Protein 3LCZ (pdb70)

Structure (mmCIF, N/CA/C/O backbone):
data_3LCZ
#
_entry.id   3LCZ
#
_cell.length_a   108.076
_cell.length_b   108.076
_cell.length_c   49.370
_cell.angle_alpha   90.00
_cell.angle_beta   90.00
_cell.angle_gamma   120.00
#
_symmetry.space_group_name_H-M   'H 3'
#
loop_
_entity.id
_entity.type
_entity.pdbx_description
1 polymer 'Inhibitor of TRAP, regulated by T-BOX (Trp) sequence RtpA'
2 non-polymer 'ZINC ION'
3 water water
#
loop_
_atom_site.group_PDB
_atom_site.id
_atom_site.type_symbol
_atom_site.label_atom_id
_atom_site.label_alt_id
_atom_site.label_comp_id
_atom_site.label_asym_id
_atom_site.label_entity_id
_atom_site.label_seq_id
_atom_site.pdbx_PDB_ins_code
_atom_site.Cartn_x
_atom_site.Cartn_y
_atom_site.Cartn_z
_atom_site.occupancy
_atom_site.B_iso_or_equiv
_atom_site.auth_seq_id
_atom_site.auth_comp_id
_atom_site.auth_asym_id
_atom_site.auth_atom_id
_atom_site.pdbx_PDB_model_num
ATOM 1 N N . MET A 1 1 ? -1.754 52.215 -6.465 1.00 51.88 1 MET A N 1
ATOM 2 C CA . MET A 1 1 ? -0.684 52.753 -5.600 1.00 53.34 1 MET A CA 1
ATOM 3 C C . MET A 1 1 ? 0.113 53.824 -6.303 1.00 51.19 1 MET A C 1
ATOM 4 O O . MET A 1 1 ? 0.203 53.857 -7.532 1.00 54.55 1 MET A O 1
ATOM 9 N N . VAL A 1 2 ? 0.749 54.672 -5.512 1.00 52.02 2 VAL A N 1
ATOM 10 C CA . VAL A 1 2 ? 1.495 55.799 -6.040 1.00 49.65 2 VAL A CA 1
ATOM 11 C C . VAL A 1 2 ? 2.729 55.394 -6.863 1.00 46.34 2 VAL A C 1
ATOM 12 O O . VAL A 1 2 ? 3.048 55.997 -7.891 1.00 47.22 2 VAL A O 1
ATOM 16 N N . ILE A 1 3 ? 3.451 54.379 -6.417 1.00 44.33 3 ILE A N 1
ATOM 17 C CA . ILE A 1 3 ? 4.639 53.948 -7.156 1.00 36.85 3 ILE A CA 1
ATOM 18 C C . ILE A 1 3 ? 4.510 52.443 -7.277 1.00 43.46 3 ILE A C 1
ATOM 19 O O . ILE A 1 3 ? 4.621 51.711 -6.291 1.00 45.75 3 ILE A O 1
ATOM 24 N N . ALA A 1 4 ? 4.183 51.992 -8.470 1.00 43.55 4 ALA A N 1
ATOM 25 C CA . ALA A 1 4 ? 4.011 50.582 -8.704 1.00 40.50 4 ALA A CA 1
ATOM 26 C C . ALA A 1 4 ? 5.298 50.056 -9.295 1.00 38.64 4 ALA A C 1
ATOM 27 O O . ALA A 1 4 ? 6.222 50.814 -9.603 1.00 33.61 4 ALA A O 1
ATOM 29 N N . THR A 1 5 ? 5.338 48.749 -9.485 1.00 37.14 5 THR A N 1
ATOM 30 C CA . THR A 1 5 ? 6.511 48.069 -9.983 1.00 39.83 5 THR A CA 1
ATOM 31 C C . THR A 1 5 ? 6.954 48.647 -11.311 1.00 40.14 5 THR A C 1
ATOM 32 O O . THR A 1 5 ? 8.135 48.987 -11.497 1.00 41.94 5 THR A O 1
ATOM 36 N N . ASP A 1 6 ? 5.993 48.803 -12.214 1.00 42.48 6 ASP A N 1
ATOM 37 C CA . ASP A 1 6 ? 6.243 49.352 -13.550 1.00 38.40 6 ASP A CA 1
ATOM 38 C C . ASP A 1 6 ? 6.766 50.799 -13.509 1.00 41.45 6 ASP A C 1
ATOM 39 O O . ASP A 1 6 ? 7.275 51.315 -14.497 1.00 40.64 6 ASP A O 1
ATOM 47 N N . ASP A 1 7 ? 6.570 51.476 -12.386 1.00 38.89 7 ASP A N 1
ATOM 48 C CA . ASP A 1 7 ? 7.124 52.825 -12.211 1.00 37.26 7 ASP A CA 1
ATOM 49 C C . ASP A 1 7 ? 8.603 52.762 -11.846 1.00 32.43 7 ASP A C 1
ATOM 50 O O . ASP A 1 7 ? 9.337 53.756 -11.965 1.00 33.95 7 ASP A O 1
ATOM 55 N N . LEU A 1 8 ? 9.019 51.581 -11.410 1.00 35.14 8 LEU A N 1
ATOM 56 C CA . LEU A 1 8 ? 10.372 51.339 -10.883 1.00 35.22 8 LEU A CA 1
ATOM 57 C C . LEU A 1 8 ? 11.319 50.648 -11.850 1.00 38.08 8 LEU A C 1
ATOM 58 O O . LEU A 1 8 ? 12.541 50.815 -11.774 1.00 38.22 8 LEU A O 1
ATOM 63 N N . GLU A 1 9 ? 10.791 49.818 -12.739 1.00 39.80 9 GLU A N 1
ATOM 64 C CA . GLU A 1 9 ? 11.693 49.062 -13.595 1.00 43.32 9 GLU A CA 1
ATOM 65 C C . GLU A 1 9 ? 10.871 48.673 -14.799 1.00 45.15 9 GLU A C 1
ATOM 66 O O . GLU A 1 9 ? 9.645 48.704 -14.740 1.00 39.55 9 GLU A O 1
ATOM 72 N N . THR A 1 10 ? 11.537 48.366 -15.911 1.00 45.83 10 THR A N 1
ATOM 73 C CA . THR A 1 10 ? 10.825 47.955 -17.106 1.00 44.08 10 THR A CA 1
ATOM 74 C C . THR A 1 10 ? 11.559 46.779 -17.749 1.00 42.38 10 THR A C 1
ATOM 75 O O . THR A 1 10 ? 12.760 46.618 -17.580 1.00 41.53 10 THR A O 1
ATOM 79 N N . THR A 1 11 ? 10.807 45.904 -18.395 1.00 42.27 11 THR A N 1
ATOM 80 C CA . THR A 1 11 ? 11.362 44.723 -19.009 1.00 44.15 11 THR A CA 1
ATOM 81 C C . THR A 1 11 ? 12.627 45.087 -19.757 1.00 43.21 11 THR A C 1
ATOM 82 O O . THR A 1 11 ? 12.656 46.060 -20.504 1.00 47.18 11 THR A O 1
ATOM 86 N N . CYS A 1 12 ? 13.676 44.316 -19.541 1.00 42.98 12 CYS A N 1
ATOM 87 C CA . CYS A 1 12 ? 14.924 44.574 -20.223 1.00 39.80 12 CYS A CA 1
ATOM 88 C C . CYS A 1 12 ? 14.742 44.285 -21.695 1.00 47.46 12 CYS A C 1
ATOM 89 O O . CYS A 1 12 ? 14.244 43.216 -22.081 1.00 46.01 12 CYS A O 1
ATOM 92 N N . PRO A 1 13 ? 15.238 45.199 -22.542 1.00 50.85 13 PRO A N 1
ATOM 93 C CA . PRO A 1 13 ? 15.022 45.008 -23.941 1.00 53.69 13 PRO A CA 1
ATOM 94 C C . PRO A 1 13 ? 15.987 43.967 -24.508 1.00 56.67 13 PRO A C 1
ATOM 95 O O . PRO A 1 13 ? 15.721 43.422 -25.578 1.00 61.09 13 PRO A O 1
ATOM 99 N N . ASN A 1 14 ? 17.101 43.708 -23.822 1.00 56.11 14 ASN A N 1
ATOM 100 C CA . ASN A 1 14 ? 18.099 42.746 -24.334 1.00 58.96 14 ASN A CA 1
ATOM 101 C C . ASN A 1 14 ? 17.723 41.293 -24.159 1.00 58.36 14 ASN A C 1
ATOM 102 O O . ASN A 1 14 ? 18.036 40.469 -24.994 1.00 59.83 14 ASN A O 1
ATOM 107 N N . CYS A 1 15 ? 17.034 40.967 -23.080 1.00 52.74 15 CYS A N 1
ATOM 108 C CA . CYS A 1 15 ? 16.704 39.578 -22.862 1.00 57.29 15 CYS A CA 1
ATOM 109 C C . CYS A 1 15 ? 15.208 39.431 -22.877 1.00 56.34 15 CYS A C 1
ATOM 110 O O . CYS A 1 15 ? 14.689 38.340 -22.695 1.00 62.37 15 CYS A O 1
ATOM 113 N N . ASN A 1 16 ? 14.516 40.536 -23.128 1.00 58.54 16 ASN A N 1
ATOM 114 C CA . ASN A 1 16 ? 13.052 40.575 -23.073 1.00 54.63 16 ASN A CA 1
ATOM 115 C C . ASN A 1 16 ? 12.471 40.006 -21.794 1.00 52.75 16 ASN A C 1
ATOM 116 O O . ASN A 1 16 ? 11.380 39.441 -21.814 1.00 56.61 16 ASN A O 1
ATOM 124 N N . GLY A 1 17 ? 13.197 40.109 -20.687 1.00 52.53 17 GLY A N 1
ATOM 125 C CA . GLY A 1 17 ? 12.633 39.682 -19.394 1.00 50.51 17 GLY A CA 1
ATOM 126 C C . GLY A 1 17 ? 13.125 38.380 -18.796 1.00 49.21 17 GLY A C 1
ATOM 127 O O . GLY A 1 17 ? 12.902 38.124 -17.622 1.00 55.06 17 GLY A O 1
ATOM 128 N N . SER A 1 18 ? 13.844 37.571 -19.561 1.00 51.55 18 SER A N 1
ATOM 129 C CA . SER A 1 18 ? 14.322 36.290 -19.034 1.00 53.51 18 SER A CA 1
ATOM 130 C C . SER A 1 18 ? 15.420 36.475 -17.977 1.00 54.71 18 SER A C 1
ATOM 131 O O . SER A 1 18 ? 15.615 35.620 -17.085 1.00 53.29 18 SER A O 1
ATOM 134 N N . GLY A 1 19 ? 16.130 37.596 -18.061 1.00 48.89 19 GLY A N 1
ATOM 135 C CA . GLY A 1 19 ? 17.300 37.807 -17.213 1.00 47.07 19 GLY A CA 1
ATOM 136 C C . GLY A 1 19 ? 18.516 36.994 -17.694 1.00 46.07 19 GLY A C 1
ATOM 137 O O . GLY A 1 19 ? 19.535 36.959 -17.024 1.00 49.07 19 GLY A O 1
ATOM 138 N N . ARG A 1 20 ? 18.427 36.384 -18.874 1.00 48.00 20 ARG A N 1
ATOM 139 C CA . ARG A 1 20 ? 19.493 35.482 -19.371 1.00 48.99 20 ARG A CA 1
ATOM 140 C C . ARG A 1 20 ? 20.022 35.810 -20.756 1.00 46.92 20 ARG A C 1
ATOM 141 O O . ARG A 1 20 ? 19.294 36.286 -21.625 1.00 49.43 20 ARG A O 1
ATOM 149 N N . GLU A 1 21 ? 21.321 35.591 -20.922 1.00 48.00 21 GLU A N 1
ATOM 150 C CA . GLU A 1 21 ? 22.013 35.661 -22.199 1.00 48.33 21 GLU A CA 1
ATOM 151 C C . GLU A 1 21 ? 22.927 34.453 -22.122 1.00 51.50 21 GLU A C 1
ATOM 152 O O . GLU A 1 21 ? 24.140 34.586 -21.934 1.00 49.50 21 GLU A O 1
ATOM 158 N N . GLU A 1 22 ? 22.328 33.270 -22.287 1.00 52.43 22 GLU A N 1
ATOM 159 C CA . GLU A 1 22 ? 23.013 32.010 -22.037 1.00 54.50 22 GLU A CA 1
ATOM 160 C C . GLU A 1 22 ? 24.416 31.936 -22.618 1.00 55.70 22 GLU A C 1
ATOM 161 O O . GLU A 1 22 ? 24.627 32.294 -23.780 1.00 56.83 22 GLU A O 1
ATOM 167 N N . PRO A 1 23 ? 25.368 31.398 -21.831 1.00 55.25 23 PRO A N 1
ATOM 168 C CA . PRO A 1 23 ? 25.146 30.834 -20.503 1.00 52.80 23 PRO A CA 1
ATOM 169 C C . PRO A 1 23 ? 25.202 31.786 -19.317 1.00 54.88 23 PRO A C 1
ATOM 170 O O . PRO A 1 23 ? 25.346 31.311 -18.189 1.00 54.74 23 PRO A O 1
ATOM 174 N N . GLU A 1 24 ? 25.055 33.094 -19.537 1.00 49.78 24 GLU A N 1
ATOM 175 C CA . GLU A 1 24 ? 25.294 34.050 -18.447 1.00 52.12 24 GLU A CA 1
ATOM 176 C C . GLU A 1 24 ? 24.040 34.767 -18.012 1.00 46.61 24 GLU A C 1
ATOM 177 O O . GLU A 1 24 ? 23.0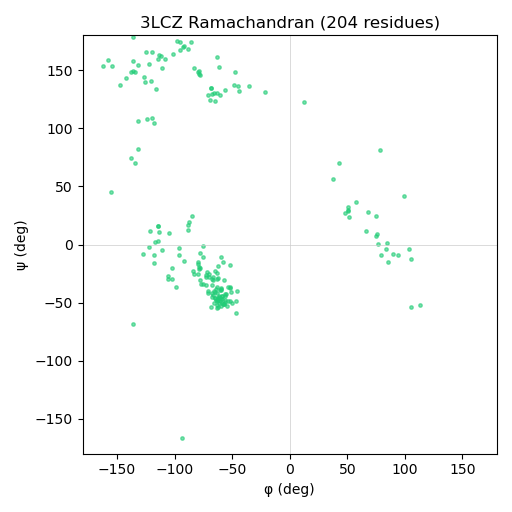50 34.757 -18.723 1.00 47.51 24 GLU A O 1
ATOM 183 N N . PRO A 1 25 ? 24.065 35.391 -16.825 1.00 47.06 25 PRO A N 1
ATOM 184 C CA . PRO A 1 25 ? 22.958 36.297 -16.578 1.00 46.70 25 PRO A CA 1
ATOM 185 C C . PRO A 1 25 ? 23.031 37.372 -17.663 1.00 47.36 25 PRO A C 1
ATOM 186 O O . PRO A 1 25 ? 24.095 37.599 -18.222 1.00 47.61 25 PRO A O 1
ATOM 190 N N . CYS A 1 26 ? 21.915 37.990 -18.030 1.00 48.49 26 CYS A N 1
ATOM 191 C CA . CYS A 1 26 ? 21.976 39.007 -19.084 1.00 43.61 26 CYS A CA 1
ATOM 192 C C . CYS A 1 26 ? 22.757 40.183 -18.506 1.00 45.55 26 CYS A C 1
ATOM 193 O O . CYS A 1 26 ? 22.397 40.686 -17.431 1.00 47.05 26 CYS A O 1
ATOM 196 N N . PRO A 1 27 ? 23.785 40.672 -19.225 1.00 49.52 27 PRO A N 1
ATOM 197 C CA . PRO A 1 27 ? 24.602 41.727 -18.642 1.00 49.70 27 PRO A CA 1
ATOM 198 C C . PRO A 1 27 ? 23.912 43.079 -18.569 1.00 52.11 27 PRO A C 1
ATOM 199 O O . PRO A 1 27 ? 24.291 43.925 -17.757 1.00 53.33 27 PRO A O 1
ATOM 203 N N . LYS A 1 28 ? 22.913 43.288 -19.420 1.00 52.21 28 LYS A N 1
ATOM 204 C CA . LYS A 1 28 ? 22.223 44.566 -19.468 1.00 50.99 28 LYS A CA 1
ATOM 205 C C . LYS A 1 28 ? 21.319 44.757 -18.249 1.00 48.66 28 LYS A C 1
ATOM 206 O O . LYS A 1 28 ? 21.174 45.855 -17.752 1.00 49.03 28 LYS A O 1
ATOM 212 N N . CYS A 1 29 ? 20.712 43.687 -17.751 1.00 46.63 29 CYS A N 1
ATOM 213 C CA . CYS A 1 29 ? 19.874 43.840 -16.563 1.00 46.30 29 CYS A CA 1
ATOM 214 C C . CYS A 1 29 ? 20.456 43.120 -15.343 1.00 48.97 29 CYS A C 1
ATOM 215 O O . CYS A 1 29 ? 19.789 42.971 -14.314 1.00 47.53 29 CYS A O 1
ATOM 218 N N . LEU A 1 30 ? 21.701 42.668 -15.453 1.00 52.18 30 LEU A N 1
ATOM 219 C CA . LEU A 1 30 ? 22.337 41.956 -14.353 1.00 47.95 30 LEU A CA 1
ATOM 220 C C . LEU A 1 30 ? 21.533 40.745 -13.947 1.00 48.65 30 LEU A C 1
ATOM 221 O O . LEU A 1 30 ? 21.488 40.405 -12.764 1.00 51.99 30 LEU A O 1
ATOM 226 N N . GLY A 1 31 ? 20.929 40.075 -14.930 1.00 49.26 31 GLY A N 1
ATOM 227 C CA . GLY A 1 31 ? 20.155 38.834 -14.691 1.00 48.01 31 GLY A CA 1
ATOM 228 C C . GLY A 1 31 ? 18.772 39.041 -14.100 1.00 49.94 31 GLY A C 1
ATOM 229 O O . GLY A 1 31 ? 18.024 38.082 -13.835 1.00 49.91 31 GLY A O 1
ATOM 230 N N . LYS A 1 32 ? 18.423 40.300 -13.871 1.00 49.75 32 LYS A N 1
ATOM 231 C CA . LYS A 1 32 ? 17.128 40.638 -13.276 1.00 49.41 32 LYS A CA 1
ATOM 232 C C . LYS A 1 32 ? 15.954 40.605 -14.272 1.00 46.28 32 L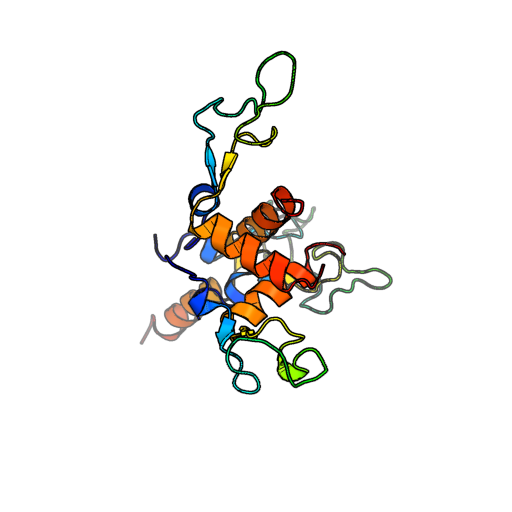YS A C 1
ATOM 233 O O . LYS A 1 32 ? 14.819 40.446 -13.877 1.00 48.38 32 LYS A O 1
ATOM 239 N N . GLY A 1 33 ? 16.225 40.798 -15.559 1.00 49.58 33 GLY A N 1
ATOM 240 C CA . GLY A 1 33 ? 15.145 40.800 -16.550 1.00 46.63 33 GLY A CA 1
ATOM 241 C C . GLY A 1 33 ? 14.457 42.142 -16.667 1.00 47.36 33 GLY A C 1
ATOM 242 O O . GLY A 1 33 ? 13.594 42.326 -17.526 1.00 47.00 33 GLY A O 1
ATOM 243 N N . VAL A 1 34 ? 14.873 43.084 -15.810 1.00 43.03 34 VAL A N 1
ATOM 244 C CA . VAL A 1 34 ? 14.365 44.447 -15.813 1.00 42.65 34 VAL A CA 1
ATOM 245 C C . VAL A 1 34 ? 15.488 45.472 -15.662 1.00 43.27 34 VAL A C 1
ATOM 246 O O . VAL A 1 34 ? 16.507 45.196 -15.036 1.00 46.70 34 VAL A O 1
ATOM 250 N N . ILE A 1 35 ? 15.286 46.646 -16.261 1.00 41.93 35 ILE A N 1
ATOM 251 C CA . ILE A 1 35 ? 16.195 47.761 -16.091 1.00 41.17 35 ILE A CA 1
ATOM 252 C C . ILE A 1 35 ? 15.489 48.842 -15.291 1.00 44.87 35 ILE A C 1
ATOM 253 O O . ILE A 1 35 ? 14.267 48.914 -15.303 1.00 46.37 35 ILE A O 1
ATOM 258 N N . LEU A 1 36 ? 16.221 49.651 -14.542 1.00 38.10 36 LEU A N 1
ATOM 259 C CA . LEU A 1 36 ? 15.535 50.591 -13.654 1.00 41.66 36 LEU A CA 1
ATOM 260 C C . LEU A 1 36 ? 15.021 51.826 -14.385 1.00 41.64 36 LEU A C 1
ATOM 261 O O . LEU A 1 36 ? 15.580 52.239 -15.396 1.00 38.79 36 LEU A O 1
ATOM 266 N N . THR A 1 37 ? 13.908 52.390 -13.912 1.00 37.93 37 THR A N 1
ATOM 267 C CA . THR A 1 37 ? 13.501 53.692 -14.449 1.00 42.16 37 THR A CA 1
ATOM 268 C C . THR A 1 37 ? 14.291 54.675 -13.595 1.00 40.78 37 THR A C 1
ATOM 269 O O . THR A 1 37 ? 15.037 54.252 -12.692 1.00 40.40 37 THR A O 1
ATOM 273 N N . ALA A 1 38 ? 14.216 55.961 -13.923 1.00 41.13 38 ALA A N 1
ATOM 274 C CA . ALA A 1 38 ? 14.889 56.966 -13.134 1.00 40.02 38 ALA A CA 1
ATOM 275 C C . ALA A 1 38 ? 14.372 56.945 -11.697 1.00 41.13 38 ALA A C 1
ATOM 276 O O . ALA A 1 38 ? 15.157 57.107 -10.775 1.00 43.44 38 ALA A O 1
ATOM 278 N N . GLN A 1 39 ? 13.065 56.725 -11.512 1.00 41.00 39 GLN A N 1
ATOM 279 C CA . GLN A 1 39 ? 12.462 56.658 -10.166 1.00 41.57 39 GLN A CA 1
ATOM 280 C C . GLN A 1 39 ? 13.007 55.443 -9.393 1.00 39.98 39 GLN A C 1
ATOM 281 O O . GLN A 1 39 ? 13.294 55.543 -8.200 1.00 43.91 39 GLN A O 1
ATOM 287 N N . GLY A 1 40 ? 13.151 54.313 -10.071 1.00 39.01 40 GLY A N 1
ATOM 288 C CA . GLY A 1 40 ? 13.719 53.101 -9.461 1.00 35.60 40 GLY A CA 1
ATOM 289 C C . GLY A 1 40 ? 15.159 53.312 -9.038 1.00 33.45 40 GLY A C 1
ATOM 290 O O . GLY A 1 40 ? 15.507 52.959 -7.923 1.00 38.21 40 GLY A O 1
ATOM 291 N N . SER A 1 41 ? 15.998 53.866 -9.918 1.00 33.91 41 SER A N 1
ATOM 292 C CA . SER A 1 41 ? 17.411 54.198 -9.573 1.00 42.58 41 SER A CA 1
ATOM 293 C C . SER A 1 41 ? 17.508 55.168 -8.410 1.00 41.89 41 SER A C 1
ATOM 294 O O . SER A 1 41 ? 18.338 55.026 -7.517 1.00 42.84 41 SER A O 1
ATOM 297 N N . THR A 1 42 ? 16.711 56.216 -8.483 1.00 43.25 42 THR A N 1
ATOM 298 C CA . THR A 1 42 ? 16.631 57.173 -7.404 1.00 45.69 42 THR A CA 1
ATOM 299 C C . THR A 1 42 ? 16.362 56.485 -6.054 1.00 43.74 42 THR A C 1
ATOM 300 O O . THR A 1 42 ? 17.056 56.723 -5.057 1.00 38.74 42 THR A O 1
ATOM 304 N N . LEU A 1 43 ? 15.373 55.606 -6.024 1.00 44.68 43 LEU A N 1
ATOM 305 C CA . LEU A 1 43 ? 15.053 54.900 -4.778 1.00 42.95 43 LEU A CA 1
ATOM 306 C C . LEU A 1 43 ? 16.123 53.916 -4.320 1.00 45.12 43 LEU A C 1
ATOM 307 O O . LEU A 1 43 ? 16.440 53.865 -3.131 1.00 44.19 43 LEU A O 1
ATOM 312 N N . LEU A 1 44 ? 16.636 53.112 -5.252 1.00 39.19 44 LEU A N 1
ATOM 313 C CA . LEU A 1 44 ? 17.602 52.099 -4.929 1.00 43.30 44 LEU A CA 1
ATOM 314 C C . LEU A 1 44 ? 18.817 52.858 -4.405 1.00 45.87 44 LEU A C 1
ATOM 315 O O . LEU A 1 44 ? 19.330 52.585 -3.323 1.00 45.02 44 LEU A O 1
ATOM 320 N N . HIS A 1 45 ? 19.262 53.830 -5.182 1.00 43.35 45 HIS A N 1
ATOM 321 C CA . HIS A 1 45 ? 20.405 54.633 -4.796 1.00 44.97 45 HIS A CA 1
ATOM 322 C C . HIS A 1 45 ? 20.300 55.197 -3.373 1.00 44.16 45 HIS A C 1
ATOM 323 O O . HIS A 1 45 ? 21.227 55.083 -2.609 1.00 44.71 45 HIS A O 1
ATOM 330 N N . PHE A 1 46 ? 19.184 55.827 -3.032 1.00 43.94 46 PHE A N 1
ATOM 331 C CA . PHE A 1 46 ? 18.972 56.370 -1.679 1.00 46.39 46 PHE A CA 1
ATOM 332 C C . PHE A 1 46 ? 19.039 55.331 -0.551 1.00 46.77 46 PHE A C 1
ATOM 333 O O . PHE A 1 46 ? 19.658 55.566 0.486 1.00 41.78 46 PHE A O 1
ATOM 341 N N . ILE A 1 47 ? 18.357 54.203 -0.730 1.00 44.36 47 ILE A N 1
ATOM 342 C CA . ILE A 1 47 ? 18.387 53.139 0.260 1.00 43.86 47 ILE A CA 1
ATOM 343 C C . ILE A 1 47 ? 19.813 52.618 0.445 1.00 50.29 47 ILE A C 1
ATOM 344 O O . ILE A 1 47 ? 20.282 52.402 1.585 1.00 49.46 47 ILE A O 1
ATOM 349 N N . LYS A 1 48 ? 20.499 52.398 -0.675 1.00 43.41 48 LYS A N 1
ATOM 350 C CA . LYS A 1 48 ? 21.854 51.870 -0.616 1.00 49.34 48 LYS A CA 1
ATOM 351 C C . LYS A 1 48 ? 22.802 52.818 0.096 1.00 50.05 48 LYS A C 1
ATOM 352 O O . LYS A 1 48 ? 23.680 52.396 0.825 1.00 56.56 48 LYS A O 1
ATOM 358 N N . LYS A 1 49 ? 22.600 54.109 -0.108 1.00 48.68 49 LYS A N 1
ATOM 359 C CA . LYS A 1 49 ? 23.480 55.121 0.422 1.00 51.58 49 LYS A CA 1
ATOM 360 C C . LYS A 1 49 ? 23.373 55.243 1.909 1.00 55.05 49 LYS A C 1
ATOM 361 O O . LYS A 1 49 ? 24.314 55.681 2.567 1.00 62.16 49 LYS A O 1
ATOM 367 N N . HIS A 1 50 ? 22.202 54.901 2.433 1.00 52.91 50 HIS A N 1
ATOM 368 C CA . HIS A 1 50 ? 21.903 55.067 3.843 1.00 56.30 50 HIS A CA 1
ATOM 369 C C . HIS A 1 50 ? 21.530 53.754 4.527 1.00 57.51 50 HIS A C 1
ATOM 370 O O . HIS A 1 50 ? 21.036 53.759 5.637 1.00 65.01 50 HIS A O 1
ATOM 377 N N . ILE A 1 51 ? 21.750 52.638 3.845 1.00 60.18 51 ILE A N 1
ATOM 378 C CA . ILE A 1 51 ? 21.393 51.294 4.348 1.00 63.63 51 ILE A CA 1
ATOM 379 C C . ILE A 1 51 ? 21.927 51.007 5.770 1.00 67.68 51 ILE A C 1
ATOM 380 O O . ILE A 1 51 ? 21.241 50.424 6.618 1.00 70.56 51 ILE A O 1
ATOM 385 N N . HIS A 1 52 ? 23.153 51.430 6.037 1.00 70.46 52 HIS A N 1
ATOM 386 C CA . HIS A 1 52 ? 23.756 51.193 7.345 1.00 76.69 52 HIS A CA 1
ATOM 387 C C . HIS A 1 52 ? 23.379 52.238 8.380 1.00 81.30 52 HIS A C 1
ATOM 388 O O . HIS A 1 52 ? 24.117 52.468 9.334 1.00 84.99 52 HIS A O 1
ATOM 395 N N . GLU A 1 53 ? 22.233 52.886 8.188 1.00 84.35 53 GLU A N 1
ATOM 396 C CA . GLU A 1 53 ? 21.797 53.892 9.145 1.00 87.02 53 GLU A CA 1
ATOM 397 C C . GLU A 1 53 ? 20.288 53.954 9.310 1.00 86.82 53 GLU A C 1
ATOM 398 O O . GLU A 1 53 ? 19.805 54.736 10.132 1.00 90.73 53 GLU A O 1
ATOM 405 N N . MET B 1 1 ? 2.893 63.417 3.099 1.00 80.93 1 MET B N 1
ATOM 406 C CA . MET B 1 1 ? 3.954 62.938 2.150 1.00 75.76 1 MET B CA 1
ATOM 407 C C . MET B 1 1 ? 3.421 61.927 1.147 1.00 71.19 1 MET B C 1
ATOM 408 O O . MET B 1 1 ? 2.438 61.243 1.411 1.00 69.43 1 MET B O 1
ATOM 413 N N . VAL B 1 2 ? 4.098 61.829 0.007 1.00 68.03 2 VAL B N 1
ATOM 414 C CA . VAL B 1 2 ? 3.730 60.873 -1.021 1.00 63.71 2 VAL B CA 1
ATOM 415 C C . VAL B 1 2 ? 3.473 59.486 -0.401 1.00 60.93 2 VAL B C 1
ATOM 416 O O . VAL B 1 2 ? 2.377 58.945 -0.520 1.00 63.31 2 VAL B O 1
ATOM 420 N N . ILE B 1 3 ? 4.492 58.937 0.269 1.00 57.82 3 ILE B N 1
ATOM 421 C CA . ILE B 1 3 ? 4.445 57.615 0.866 1.00 52.37 3 ILE B CA 1
ATOM 422 C C . ILE B 1 3 ? 4.667 57.714 2.368 1.00 49.27 3 ILE B C 1
ATOM 423 O O . ILE B 1 3 ? 5.768 58.008 2.827 1.00 49.42 3 ILE B O 1
ATOM 428 N N . ALA B 1 4 ? 3.621 57.479 3.141 1.00 45.11 4 ALA B N 1
ATOM 429 C CA . ALA B 1 4 ? 3.726 57.615 4.580 1.00 46.08 4 ALA B CA 1
ATOM 430 C C . ALA B 1 4 ? 3.872 56.224 5.159 1.00 44.99 4 ALA B C 1
ATOM 431 O O . ALA B 1 4 ? 3.644 55.252 4.466 1.00 41.90 4 ALA B O 1
ATOM 433 N N . THR B 1 5 ? 4.297 56.099 6.407 1.00 47.62 5 THR B N 1
ATOM 434 C CA . THR B 1 5 ? 4.416 54.754 6.981 1.00 49.63 5 THR B CA 1
ATOM 435 C C . THR B 1 5 ? 3.101 54.001 6.794 1.00 50.01 5 THR B C 1
ATOM 436 O O . THR B 1 5 ? 3.071 52.783 6.547 1.00 53.13 5 THR B O 1
ATOM 440 N N . ASP B 1 6 ? 2.009 54.740 6.929 1.00 53.76 6 ASP B N 1
ATOM 441 C CA . ASP B 1 6 ? 0.646 54.200 6.849 1.00 57.01 6 ASP B CA 1
ATOM 442 C C . ASP B 1 6 ? 0.366 53.633 5.476 1.00 50.93 6 ASP B C 1
ATOM 443 O O . ASP B 1 6 ? -0.551 52.844 5.283 1.00 53.27 6 ASP B O 1
ATOM 448 N N . ASP B 1 7 ? 1.095 54.121 4.495 1.00 51.28 7 ASP B N 1
ATOM 449 C CA . ASP B 1 7 ? 0.953 53.618 3.144 1.00 47.57 7 ASP B CA 1
ATOM 450 C C . ASP B 1 7 ? 1.684 52.311 2.977 1.00 42.59 7 ASP B C 1
ATOM 451 O O . ASP B 1 7 ? 1.419 51.572 2.039 1.00 47.96 7 ASP B O 1
ATOM 456 N N . LEU B 1 8 ? 2.622 52.041 3.877 1.00 45.62 8 LEU B N 1
ATOM 457 C CA . LEU B 1 8 ? 3.539 50.901 3.739 1.00 43.95 8 LEU B CA 1
ATOM 458 C C . LEU B 1 8 ? 3.236 49.674 4.587 1.00 46.25 8 LEU B C 1
ATOM 459 O O . LEU B 1 8 ? 3.666 48.567 4.271 1.00 44.65 8 LEU B O 1
ATOM 464 N N . GLU B 1 9 ? 2.466 49.840 5.653 1.00 44.57 9 GLU B N 1
ATOM 465 C CA . GLU B 1 9 ? 2.277 48.725 6.565 1.00 45.60 9 GLU B CA 1
ATOM 466 C C . GLU B 1 9 ? 1.058 49.088 7.359 1.00 51.33 9 GLU B C 1
ATOM 467 O O . GLU B 1 9 ? 0.707 50.279 7.448 1.00 45.86 9 GLU B O 1
ATOM 473 N N . THR B 1 10 ? 0.370 48.051 7.840 1.00 52.22 10 THR B N 1
ATOM 474 C CA . THR B 1 10 ? -0.893 48.190 8.535 1.00 58.45 10 THR B CA 1
ATOM 475 C C . THR B 1 10 ? -0.718 47.499 9.881 1.00 57.28 10 THR B C 1
ATOM 476 O O . THR B 1 10 ? 0.228 46.741 10.087 1.00 57.04 10 THR B O 1
ATOM 480 N N . THR B 1 11 ? -1.647 47.771 10.781 1.00 63.00 11 THR B N 1
ATOM 481 C CA . THR B 1 11 ? -1.686 47.133 12.089 1.00 61.82 11 THR B CA 1
ATOM 482 C C . THR B 1 11 ? -2.059 45.682 11.846 1.00 62.46 11 THR B C 1
ATOM 483 O O . THR B 1 11 ? -3.093 45.400 11.239 1.00 63.80 11 THR B O 1
ATOM 487 N N . CYS B 1 12 ? -1.242 44.755 12.324 1.00 62.87 12 CYS B N 1
ATOM 488 C CA . CYS B 1 12 ? -1.559 43.351 12.149 1.00 61.95 12 CYS B C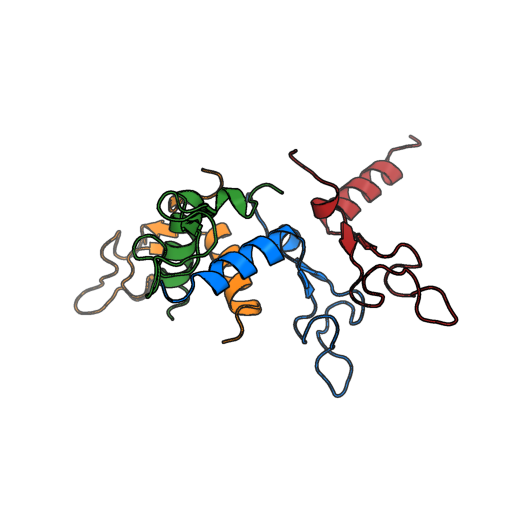A 1
ATOM 489 C C . CYS B 1 12 ? -2.874 42.932 12.799 1.00 67.49 12 CYS B C 1
ATOM 490 O O . CYS B 1 12 ? -3.094 43.180 13.991 1.00 64.86 12 CYS B O 1
ATOM 493 N N . PRO B 1 13 ? -3.746 42.264 12.022 1.00 69.17 13 PRO B N 1
ATOM 494 C CA . PRO B 1 13 ? -5.064 41.848 12.516 1.00 71.92 13 PRO B CA 1
ATOM 495 C C . PRO B 1 13 ? -5.075 40.640 13.457 1.00 76.59 13 PRO B C 1
ATOM 496 O O . PRO B 1 13 ? -6.142 40.257 13.937 1.00 81.19 13 PRO B O 1
ATOM 500 N N . ASN B 1 14 ? -3.906 40.057 13.730 1.00 77.67 14 ASN B N 1
ATOM 501 C CA . ASN B 1 14 ? -3.802 38.891 14.640 1.00 80.78 14 ASN B CA 1
ATOM 502 C C . ASN B 1 14 ? -3.371 39.197 16.073 1.00 81.30 14 ASN B C 1
ATOM 503 O O . ASN B 1 14 ? -3.820 38.538 17.026 1.00 87.06 14 ASN B O 1
ATOM 508 N N . CYS B 1 15 ? -2.471 40.168 16.212 1.00 78.54 15 CYS B N 1
ATOM 509 C CA . CYS B 1 15 ? -1.962 40.599 17.516 1.00 79.72 15 CYS B CA 1
ATOM 510 C C . CYS B 1 15 ? -2.349 42.065 17.732 1.00 79.00 15 CYS B C 1
ATOM 511 O O . CYS B 1 15 ? -2.179 42.619 18.809 1.00 78.49 15 CYS B O 1
ATOM 514 N N . ASN B 1 16 ? -2.872 42.683 16.684 1.00 78.53 16 ASN B N 1
ATOM 515 C CA . ASN B 1 16 ? -3.195 44.100 16.706 1.00 81.65 16 ASN B CA 1
ATOM 516 C C . ASN B 1 16 ? -2.128 44.980 17.378 1.00 82.06 16 ASN B C 1
ATOM 517 O O . ASN B 1 16 ? -2.339 45.490 18.479 1.00 91.01 16 ASN B O 1
ATOM 522 N N . GLY B 1 17 ? -0.972 45.125 16.739 1.00 76.53 17 GLY B N 1
ATOM 523 C CA . GLY B 1 17 ? 0.063 46.032 17.237 1.00 78.56 17 GLY B CA 1
ATOM 524 C C . GLY B 1 17 ? 1.274 45.423 17.913 1.00 80.88 17 GLY B C 1
ATOM 525 O O . GLY B 1 17 ? 2.415 45.716 17.557 1.00 82.50 17 GLY B O 1
ATOM 526 N N . SER B 1 18 ? 1.031 44.587 18.911 1.00 87.06 18 SER B N 1
ATOM 527 C CA . SER B 1 18 ? 2.116 43.964 19.645 1.00 87.79 18 SER B CA 1
ATOM 528 C C . SER B 1 18 ? 2.962 43.031 18.782 1.00 85.46 18 SER B C 1
ATOM 529 O O . SER B 1 18 ? 4.191 43.023 18.894 1.00 88.96 18 SER B O 1
ATOM 532 N N . GLY B 1 19 ? 2.317 42.288 17.886 1.00 79.17 19 GLY B N 1
ATOM 533 C CA . GLY B 1 19 ? 3.033 41.331 17.062 0.01 78.29 19 GLY B CA 1
ATOM 534 C C . GLY B 1 19 ? 3.369 40.138 17.929 0.01 80.41 19 GLY B C 1
ATOM 535 O O . GLY B 1 19 ? 4.333 39.416 17.674 0.01 80.80 19 GLY B O 1
ATOM 536 N N . ARG B 1 20 ? 2.571 39.950 18.975 0.01 82.85 20 ARG B N 1
ATOM 537 C CA . ARG B 1 20 ? 2.760 38.844 19.898 1.00 85.67 20 ARG B CA 1
ATOM 538 C C . ARG B 1 20 ? 1.522 37.951 19.943 1.00 86.28 20 ARG B C 1
ATOM 539 O O . ARG B 1 20 ? 0.389 38.432 19.887 1.00 83.13 20 ARG B O 1
ATOM 547 N N . GLU B 1 21 ? 1.758 36.645 20.011 1.00 88.94 21 GLU B N 1
ATOM 548 C CA . GLU B 1 21 ? 0.698 35.661 20.206 1.00 94.04 21 GLU B CA 1
ATOM 549 C C . GLU B 1 21 ? 1.241 34.726 21.283 1.00 98.10 21 GLU B C 1
ATOM 550 O O . GLU B 1 21 ? 1.621 33.583 21.011 1.00 101.02 21 GLU B O 1
ATOM 556 N N . GLU B 1 22 ? 1.319 35.267 22.501 1.00 101.33 22 GLU B N 1
ATOM 557 C CA . GLU B 1 22 ? 1.859 34.583 23.681 1.00 104.49 22 GLU B CA 1
ATOM 558 C C . GLU B 1 22 ? 1.927 33.060 23.753 1.00 105.58 22 GLU B C 1
ATOM 559 O O . GLU B 1 22 ? 0.927 32.370 23.527 1.00 107.65 22 GLU B O 1
ATOM 565 N N . PRO B 1 23 ? 3.105 32.533 24.146 1.00 105.56 23 PRO B N 1
ATOM 566 C CA . PRO B 1 23 ? 4.293 33.299 24.549 1.00 103.66 23 PRO B CA 1
ATOM 567 C C . PRO B 1 23 ? 5.269 33.692 23.426 1.00 101.72 23 PRO B C 1
ATOM 568 O O . PRO B 1 23 ? 6.370 34.185 23.714 1.00 101.78 23 PRO B O 1
ATOM 572 N N . GLU B 1 24 ? 4.851 33.541 22.167 1.00 97.61 24 GLU B N 1
ATOM 573 C CA . GLU B 1 24 ? 5.737 33.790 21.034 1.00 91.31 24 GLU B CA 1
ATOM 574 C C . GLU B 1 24 ? 5.439 35.053 20.208 1.00 89.36 24 GLU B C 1
ATOM 575 O O . GLU B 1 24 ? 4.333 35.619 20.269 1.00 82.71 24 GLU B O 1
ATOM 581 N N . PRO B 1 25 ? 6.454 35.526 19.464 1.00 86.00 25 PRO B N 1
ATOM 582 C CA . PRO B 1 25 ? 6.234 36.595 18.502 1.00 84.42 25 PRO B CA 1
ATOM 583 C C . PRO B 1 25 ? 4.998 36.225 17.685 1.00 81.69 25 PRO B C 1
ATOM 584 O O . PRO B 1 25 ? 4.711 35.030 17.503 1.00 83.01 25 PRO B O 1
ATOM 588 N N . CYS B 1 26 ? 4.250 37.227 17.234 1.00 77.16 26 CYS B N 1
ATOM 589 C CA . CYS B 1 26 ? 3.076 36.971 16.404 1.00 75.30 26 CYS B CA 1
ATOM 590 C C . CYS B 1 26 ? 3.574 36.357 15.105 1.00 76.58 26 CYS B C 1
ATOM 591 O O . CYS B 1 26 ? 4.428 36.939 14.426 1.00 76.41 26 CYS B O 1
ATOM 594 N N . PRO B 1 27 ? 3.065 35.170 14.764 1.00 78.76 27 PRO B N 1
ATOM 595 C CA . PRO B 1 27 ? 3.451 34.529 13.504 1.00 81.55 27 PRO B CA 1
ATOM 596 C C . PRO B 1 27 ? 3.143 35.408 12.288 1.00 78.01 27 PRO B C 1
ATOM 597 O O . PRO B 1 27 ? 4.033 35.637 11.464 1.00 80.47 27 PRO B O 1
ATOM 601 N N . LYS B 1 28 ? 1.905 35.901 12.187 1.00 75.92 28 LYS B N 1
ATOM 602 C CA . LYS B 1 28 ? 1.474 36.733 11.045 1.00 75.29 28 LYS B CA 1
ATOM 603 C C . LYS B 1 28 ? 2.344 37.941 10.770 1.00 71.23 28 LYS B C 1
ATOM 604 O O . LYS B 1 28 ? 2.547 38.323 9.618 1.00 70.83 28 LYS B O 1
ATOM 610 N N . CYS B 1 29 ? 2.849 38.572 11.816 1.00 74.17 29 CYS B N 1
ATOM 611 C CA . CYS B 1 29 ? 3.650 39.770 11.604 1.00 73.35 29 CYS B CA 1
ATOM 612 C C . CYS B 1 29 ? 5.123 39.609 11.921 1.00 76.79 29 CYS B C 1
ATOM 613 O O . CYS B 1 29 ? 5.904 40.531 11.700 1.00 76.29 29 CYS B O 1
ATOM 616 N N . LEU B 1 30 ? 5.505 38.444 12.435 1.00 77.06 30 LEU B N 1
ATOM 617 C CA . LEU B 1 30 ? 6.895 38.213 12.811 1.00 79.95 30 LEU B CA 1
ATOM 618 C C . LEU B 1 30 ? 7.243 39.087 14.016 1.00 80.05 30 LEU B C 1
ATOM 619 O O . LEU B 1 30 ? 8.391 39.482 14.211 1.00 83.65 30 LEU B O 1
ATOM 624 N N . GLY B 1 31 ? 6.224 39.393 14.814 1.00 79.69 31 GLY B N 1
ATOM 625 C CA . GLY B 1 31 ? 6.391 40.176 16.035 1.00 79.54 31 GLY B CA 1
ATOM 626 C C . GLY B 1 31 ? 6.366 41.672 15.805 1.00 77.99 31 GLY B C 1
ATOM 627 O O . GLY B 1 31 ? 6.201 42.450 16.752 1.00 79.77 31 GLY B O 1
ATOM 628 N N . LYS B 1 32 ? 6.506 42.070 14.544 1.00 74.48 32 LYS B N 1
ATOM 629 C CA . LYS B 1 32 ? 6.567 43.485 14.177 1.00 74.05 32 LYS B CA 1
ATOM 630 C C . LYS B 1 32 ? 5.294 44.236 14.519 1.00 72.30 32 LYS B C 1
ATOM 631 O O . LYS B 1 32 ? 5.328 45.436 14.820 1.00 74.67 32 LYS B O 1
ATOM 637 N N . GLY B 1 33 ? 4.174 43.523 14.507 1.00 67.90 33 GLY B N 1
ATOM 638 C CA . GLY B 1 33 ? 2.891 44.146 14.811 1.00 68.58 33 GLY B CA 1
ATOM 639 C C . GLY B 1 33 ? 2.259 44.804 13.600 1.00 62.84 33 GLY B C 1
ATOM 640 O O . GLY B 1 33 ? 1.172 45.371 13.682 1.00 63.33 33 GLY B O 1
ATOM 641 N N . VAL B 1 34 ? 2.929 44.709 12.458 1.00 61.97 34 VAL B N 1
ATOM 642 C CA . VAL B 1 34 ? 2.382 45.269 11.235 1.00 55.90 34 VAL B CA 1
ATOM 643 C C . VAL B 1 34 ? 2.517 44.292 10.070 1.00 56.17 34 VAL B C 1
ATOM 644 O O . VAL B 1 34 ? 3.458 43.503 9.994 1.00 59.67 34 VAL B O 1
ATOM 648 N N . ILE B 1 35 ? 1.569 44.354 9.148 1.00 54.25 35 ILE B N 1
ATOM 649 C CA . ILE B 1 35 ? 1.735 43.619 7.911 1.00 54.88 35 ILE B CA 1
ATOM 650 C C . ILE B 1 35 ? 1.845 44.642 6.771 1.00 56.76 35 ILE B C 1
ATOM 651 O O . ILE B 1 35 ? 1.415 45.822 6.890 1.00 50.41 35 ILE B O 1
ATOM 656 N N . LEU B 1 36 ? 2.402 44.179 5.668 1.00 47.17 36 LEU B N 1
ATOM 657 C CA . LEU B 1 36 ? 2.687 45.030 4.544 1.00 50.68 36 LEU B CA 1
ATOM 658 C C . LEU B 1 36 ? 1.438 45.303 3.735 1.00 46.16 36 LEU B C 1
ATOM 659 O O . LEU B 1 36 ? 0.496 44.506 3.744 1.00 45.74 36 LEU B O 1
ATOM 664 N N . THR B 1 37 ? 1.412 46.480 3.129 1.00 45.02 37 THR B N 1
ATOM 665 C CA . THR B 1 37 ? 0.380 46.853 2.183 1.00 44.84 37 THR B CA 1
ATOM 666 C C . THR B 1 37 ? 0.953 46.437 0.832 1.00 44.54 37 THR B C 1
ATOM 667 O O . THR B 1 37 ? 2.121 46.060 0.749 1.00 42.10 37 THR B O 1
ATOM 671 N N . ALA B 1 38 ? 0.139 46.495 -0.213 1.00 45.84 38 ALA B N 1
ATOM 672 C CA . ALA B 1 38 ? 0.602 46.208 -1.552 1.00 48.19 38 ALA B CA 1
ATOM 673 C C . ALA B 1 38 ? 1.706 47.208 -1.919 1.00 45.72 38 ALA B C 1
ATOM 674 O O . ALA B 1 38 ? 2.716 46.841 -2.547 1.00 44.49 38 ALA B O 1
ATOM 676 N N . GLN B 1 39 ? 1.542 48.470 -1.516 1.00 44.31 39 GLN B N 1
ATOM 677 C CA . GLN B 1 39 ? 2.600 49.468 -1.763 1.00 42.63 39 GLN B CA 1
ATOM 678 C C . GLN B 1 39 ? 3.884 49.060 -1.031 1.00 45.61 39 GLN B C 1
ATOM 679 O O . GLN B 1 39 ? 4.976 49.111 -1.603 1.00 46.56 39 GLN B O 1
ATOM 685 N N . GLY B 1 40 ? 3.763 48.693 0.241 1.00 43.06 40 GLY B N 1
ATOM 686 C CA . GLY B 1 40 ? 4.945 48.261 0.998 1.00 44.74 40 GLY B CA 1
ATOM 687 C C . GLY B 1 40 ? 5.676 47.098 0.332 1.00 43.56 40 GLY B C 1
ATOM 688 O O . GLY B 1 40 ? 6.900 47.108 0.178 1.00 46.74 40 GLY B O 1
ATOM 689 N N . SER B 1 41 ? 4.908 46.082 -0.029 1.00 41.55 41 SER B N 1
ATOM 690 C CA . SER B 1 41 ? 5.382 44.876 -0.705 1.00 41.56 41 SER B CA 1
ATOM 691 C C . SER B 1 41 ? 6.074 45.195 -2.048 1.00 43.06 41 SER B C 1
ATOM 692 O O . SER B 1 41 ? 7.134 44.656 -2.362 1.00 42.50 41 SER B O 1
ATOM 695 N N . THR B 1 42 ? 5.479 46.083 -2.845 1.00 43.22 42 THR B N 1
ATOM 696 C CA . THR B 1 42 ? 6.097 46.549 -4.094 1.00 41.88 42 THR B CA 1
ATOM 697 C C . THR B 1 42 ? 7.455 47.196 -3.878 1.00 42.80 42 THR B C 1
ATOM 698 O O . THR B 1 42 ? 8.437 46.891 -4.578 1.00 42.00 42 THR B O 1
ATOM 702 N N . LEU B 1 43 ? 7.520 48.137 -2.944 1.00 42.05 43 LEU B N 1
ATOM 703 C CA . LEU B 1 43 ? 8.798 48.824 -2.680 1.00 44.85 43 LEU B CA 1
ATOM 704 C C . LEU B 1 43 ? 9.895 47.927 -2.091 1.00 47.18 43 LEU B C 1
ATOM 705 O O . LEU B 1 43 ? 11.044 48.017 -2.503 1.00 40.72 43 LEU B O 1
ATOM 710 N N . LEU B 1 44 ? 9.520 47.090 -1.116 1.00 43.95 44 LEU B N 1
ATOM 711 C CA . LEU B 1 44 ? 10.427 46.150 -0.467 1.00 48.37 44 LEU B CA 1
ATOM 712 C C . LEU B 1 44 ? 10.936 45.109 -1.469 1.00 44.07 44 LEU B C 1
ATOM 713 O O . LEU B 1 44 ? 12.131 44.828 -1.515 1.00 44.52 44 LEU B O 1
ATOM 718 N N . HIS B 1 45 ? 10.015 44.534 -2.245 1.00 38.51 45 HIS B N 1
ATOM 719 C CA . HIS B 1 45 ? 10.373 43.557 -3.252 1.00 43.40 45 HIS B CA 1
ATOM 720 C C . HIS B 1 45 ? 11.329 44.174 -4.241 1.00 42.95 45 HIS B C 1
ATOM 721 O O . HIS B 1 45 ? 12.289 43.530 -4.663 1.00 44.89 45 HIS B O 1
ATOM 728 N N . PHE B 1 46 ? 11.091 45.444 -4.581 1.00 39.55 46 PHE B N 1
ATOM 729 C CA . PHE B 1 46 ? 11.997 46.198 -5.471 1.00 36.47 46 PHE B CA 1
ATOM 730 C C . PHE B 1 46 ? 13.386 46.291 -4.919 1.00 40.42 46 PHE B C 1
ATOM 731 O O . PHE B 1 46 ? 14.396 46.060 -5.630 1.00 39.27 46 PHE B O 1
ATOM 739 N N . ILE B 1 47 ? 13.473 46.761 -3.683 1.00 39.43 47 ILE B N 1
ATOM 740 C CA . ILE B 1 47 ? 14.785 46.934 -3.071 1.00 43.10 47 ILE B CA 1
ATOM 741 C C . ILE B 1 47 ? 15.492 45.564 -2.962 1.00 44.51 47 ILE B C 1
ATOM 742 O O . ILE B 1 47 ? 16.588 45.382 -3.440 1.00 43.79 47 ILE B O 1
ATOM 747 N N . LYS B 1 48 ? 14.826 44.603 -2.347 1.00 42.08 48 LYS B N 1
ATOM 748 C CA . LYS B 1 48 ? 15.332 43.214 -2.279 1.00 45.28 48 LYS B CA 1
ATOM 749 C C . LYS B 1 48 ? 15.846 42.701 -3.625 1.00 44.02 48 LYS B C 1
ATOM 750 O O . LYS B 1 48 ? 16.912 42.145 -3.704 1.00 46.37 48 LYS B O 1
ATOM 756 N N . LYS B 1 49 ? 15.153 43.020 -4.709 1.00 49.35 49 LYS B N 1
ATOM 757 C CA . LYS B 1 49 ? 15.510 42.538 -6.043 1.00 43.74 49 LYS B CA 1
ATOM 758 C C . LYS B 1 49 ? 16.818 43.087 -6.571 1.00 50.71 49 LYS B C 1
ATOM 759 O O . LYS B 1 49 ? 17.468 42.436 -7.393 1.00 45.67 49 LYS B O 1
ATOM 765 N N . HIS B 1 50 ? 17.202 44.284 -6.124 1.00 45.77 50 HIS B N 1
ATOM 766 C CA . HIS B 1 50 ? 18.381 44.930 -6.682 1.00 50.34 50 HIS B CA 1
ATOM 767 C C . HIS B 1 50 ? 19.389 45.378 -5.666 1.00 46.51 50 HIS B C 1
ATOM 768 O O . HIS B 1 50 ? 20.408 45.871 -6.036 1.00 43.95 50 HIS B O 1
ATOM 775 N N . ILE B 1 51 ? 19.063 45.314 -4.390 1.00 46.31 51 ILE B N 1
ATOM 776 C CA . ILE B 1 51 ? 19.974 45.804 -3.355 1.00 50.62 51 ILE B CA 1
ATOM 777 C C . ILE B 1 51 ? 21.332 45.121 -3.417 1.00 58.25 51 ILE B C 1
ATOM 778 O O . ILE B 1 51 ? 22.340 45.729 -3.070 1.00 63.42 51 ILE B O 1
ATOM 783 N N . HIS B 1 52 ? 21.347 43.863 -3.875 1.00 60.72 52 HIS B N 1
ATOM 784 C CA . HIS B 1 52 ? 22.544 42.995 -3.891 1.00 70.27 52 HIS B CA 1
ATOM 785 C C . HIS B 1 52 ? 22.799 42.434 -2.495 1.00 73.70 52 HIS B C 1
ATOM 786 O O . HIS B 1 52 ? 23.605 42.951 -1.731 1.00 76.86 52 HIS B O 1
ATOM 793 N N . GLU B 1 53 ? 22.082 41.383 -2.152 1.00 77.12 53 GLU B N 1
ATOM 794 C CA . GLU B 1 53 ? 22.211 40.809 -0.834 1.00 88.87 53 GLU B CA 1
ATOM 795 C C . GLU B 1 53 ? 20.989 39.936 -0.657 1.00 90.93 53 GLU B C 1
ATOM 796 O O . GLU B 1 53 ? 20.010 40.217 -1.354 1.00 90.55 53 GLU B O 1
ATOM 803 N N . MET C 1 1 ? 9.275 62.960 -11.980 1.00 78.20 1 MET C N 1
ATOM 804 C CA . MET C 1 1 ? 9.494 61.949 -10.901 1.00 75.53 1 MET C CA 1
ATOM 805 C C . MET C 1 1 ? 8.856 62.402 -9.588 1.00 72.83 1 MET C C 1
ATOM 806 O O . MET C 1 1 ? 9.210 63.455 -9.045 1.00 75.44 1 MET C O 1
ATOM 811 N N . VAL C 1 2 ? 7.924 61.596 -9.086 1.00 69.96 2 VAL C N 1
ATOM 812 C CA . VAL C 1 2 ? 7.201 61.915 -7.850 1.00 69.25 2 VAL C CA 1
ATOM 813 C C . VAL C 1 2 ? 8.149 62.044 -6.683 1.00 65.76 2 VAL C C 1
ATOM 814 O O . VAL C 1 2 ? 8.081 62.998 -5.896 1.00 70.50 2 VAL C O 1
ATOM 818 N N . ILE C 1 3 ? 9.028 61.057 -6.544 1.00 60.39 3 ILE C N 1
ATOM 819 C CA . ILE C 1 3 ? 9.997 61.113 -5.501 1.00 51.30 3 ILE C CA 1
ATOM 820 C C . ILE C 1 3 ? 11.406 61.155 -6.054 1.00 52.95 3 ILE C C 1
ATOM 821 O O . ILE C 1 3 ? 11.969 60.137 -6.486 1.00 56.60 3 ILE C O 1
ATOM 826 N N . ALA C 1 4 ? 11.964 62.348 -5.993 1.00 49.12 4 ALA C N 1
ATOM 827 C CA . ALA C 1 4 ? 13.309 62.641 -6.405 1.00 53.02 4 ALA C CA 1
ATOM 828 C C . ALA C 1 4 ? 14.263 62.536 -5.225 1.00 50.65 4 ALA C C 1
ATOM 829 O O . ALA C 1 4 ? 13.868 62.434 -4.044 1.00 45.89 4 ALA C O 1
ATOM 831 N N . THR C 1 5 ? 15.539 62.581 -5.558 1.00 52.62 5 THR C N 1
ATOM 832 C CA . THR C 1 5 ? 16.593 62.466 -4.575 1.00 55.23 5 THR C CA 1
ATOM 833 C C . THR C 1 5 ? 16.525 63.557 -3.531 1.00 56.05 5 THR C C 1
ATOM 834 O O . THR C 1 5 ? 16.776 63.322 -2.349 1.00 55.36 5 THR C O 1
ATOM 838 N N . ASP C 1 6 ? 16.169 64.754 -3.975 1.00 57.35 6 ASP C N 1
ATOM 839 C CA . ASP C 1 6 ? 16.174 65.906 -3.104 1.00 59.60 6 ASP C CA 1
ATOM 840 C C . ASP C 1 6 ? 14.962 65.949 -2.163 1.00 56.84 6 ASP C C 1
ATOM 841 O O . ASP C 1 6 ? 14.917 66.737 -1.216 1.00 63.45 6 ASP C O 1
ATOM 849 N N . ASP C 1 7 ? 14.036 65.017 -2.391 1.00 53.71 7 ASP C N 1
ATOM 850 C CA . ASP C 1 7 ? 12.841 64.812 -1.568 1.00 48.83 7 ASP C CA 1
ATOM 851 C C . ASP C 1 7 ? 13.091 63.732 -0.569 1.00 47.90 7 ASP C C 1
ATOM 852 O O . ASP C 1 7 ? 12.247 63.464 0.277 1.00 45.46 7 ASP C O 1
ATOM 857 N N . LEU C 1 8 ? 14.214 63.047 -0.718 1.00 46.01 8 LEU C N 1
ATOM 858 C CA . LEU C 1 8 ? 14.569 61.973 0.209 1.00 47.67 8 LEU C CA 1
ATOM 859 C C . LEU C 1 8 ? 15.689 62.474 1.112 1.00 51.36 8 LEU C C 1
ATOM 860 O O . LEU C 1 8 ? 15.827 62.061 2.256 1.00 54.70 8 LEU C O 1
ATOM 865 N N . GLU C 1 9 ? 16.507 63.385 0.600 1.00 56.07 9 GLU C N 1
ATOM 866 C CA . GLU C 1 9 ? 17.585 63.884 1.431 1.00 58.75 9 GLU C CA 1
ATOM 867 C C . GLU C 1 9 ? 17.892 65.326 1.114 1.00 59.56 9 GLU C C 1
ATOM 868 O O . GLU C 1 9 ? 17.891 65.727 -0.048 1.00 64.50 9 GLU C O 1
ATOM 874 N N . THR C 1 10 ? 18.099 66.133 2.138 1.00 83.44 10 THR C N 1
ATOM 875 C CA . THR C 1 10 ? 18.470 67.503 1.873 1.00 85.58 10 THR C CA 1
ATOM 876 C C . THR C 1 10 ? 19.862 67.838 2.396 1.00 87.39 10 THR C C 1
ATOM 877 O O . THR C 1 10 ? 20.231 67.440 3.508 1.00 86.83 10 THR C O 1
ATOM 881 N N . THR C 1 11 ? 20.655 68.499 1.549 1.00 91.43 11 THR C N 1
ATOM 882 C CA . THR C 1 11 ? 22.034 68.875 1.887 1.00 91.73 11 THR C CA 1
ATOM 883 C C . THR C 1 11 ? 22.207 69.243 3.359 1.00 88.26 11 THR C C 1
ATOM 884 O O . THR C 1 11 ? 21.379 69.933 3.942 1.00 89.09 11 THR C O 1
ATOM 888 N N . CYS C 1 12 ? 23.278 68.747 3.962 1.00 85.85 12 CYS C N 1
ATOM 889 C CA . CYS C 1 12 ? 23.546 68.982 5.373 1.00 83.79 12 CYS C CA 1
ATOM 890 C C . CYS C 1 12 ? 23.882 70.453 5.617 1.00 86.13 12 CYS C C 1
ATOM 891 O O . CYS C 1 12 ? 24.645 71.041 4.850 1.00 89.42 12 CYS C O 1
ATOM 894 N N . PRO C 1 13 ? 23.289 71.057 6.668 1.00 84.07 13 PRO C N 1
ATOM 895 C CA . PRO C 1 13 ? 23.481 72.465 6.984 1.00 87.72 13 PRO C CA 1
ATOM 896 C C . PRO C 1 13 ? 24.821 72.754 7.670 1.00 90.00 13 PRO C C 1
ATOM 897 O O . PRO C 1 13 ? 25.400 73.815 7.473 1.00 88.44 13 PRO C O 1
ATOM 901 N N . ASN C 1 14 ? 25.315 71.782 8.429 1.00 90.58 14 ASN C N 1
ATOM 902 C CA . ASN C 1 14 ? 26.575 71.906 9.153 1.00 94.80 14 ASN C CA 1
ATOM 903 C C . ASN C 1 14 ? 27.843 71.785 8.282 1.00 97.69 14 ASN C C 1
ATOM 904 O O . ASN C 1 14 ? 28.940 72.082 8.746 1.00 100.71 14 ASN C O 1
ATOM 909 N N . CYS C 1 15 ? 27.691 71.370 7.025 1.00 98.08 15 CYS C N 1
ATOM 910 C CA . CYS C 1 15 ? 28.828 71.245 6.110 1.00 102.00 15 CYS C CA 1
ATOM 911 C C . CYS C 1 15 ? 28.539 71.797 4.722 1.00 103.87 15 CYS C C 1
ATOM 912 O O . CYS C 1 15 ? 29.110 72.807 4.322 1.00 111.45 15 CYS C O 1
ATOM 915 N N . ASN C 1 16 ? 27.651 71.136 3.988 1.00 101.15 16 ASN C N 1
ATOM 916 C CA . ASN C 1 16 ? 27.329 71.539 2.619 1.00 102.04 16 ASN C CA 1
ATOM 917 C C . ASN C 1 16 ? 28.058 70.718 1.550 1.00 102.45 16 ASN C C 1
ATOM 918 O O . ASN C 1 16 ? 28.543 71.274 0.571 1.00 104.71 16 ASN C O 1
ATOM 923 N N . GLY C 1 17 ? 28.146 69.402 1.738 1.00 99.68 17 GLY C N 1
ATOM 924 C CA . GLY C 1 17 ? 28.761 68.538 0.722 1.00 100.74 17 GLY C CA 1
ATOM 925 C C . GLY C 1 17 ? 30.076 67.839 1.037 1.00 101.51 17 GLY C C 1
ATOM 926 O O . GLY C 1 17 ? 30.201 66.634 0.835 1.00 101.09 17 GLY C O 1
ATOM 927 N N . SER C 1 18 ? 31.075 68.587 1.494 1.00 105.47 18 SER C N 1
ATOM 928 C CA . SER C 1 18 ? 32.367 67.987 1.803 0.01 107.21 18 SER C CA 1
ATOM 929 C C . SER C 1 18 ? 32.177 66.797 2.735 0.01 105.64 18 SER C C 1
ATOM 930 O O . SER C 1 18 ? 33.056 65.944 2.860 0.01 106.63 18 SER C O 1
ATOM 933 N N . GLY C 1 19 ? 31.014 66.742 3.379 1.00 103.60 19 GLY C N 1
ATOM 934 C CA . GLY C 1 19 ? 30.706 65.663 4.305 0.01 102.07 19 GLY C CA 1
ATOM 935 C C . GLY C 1 19 ? 31.823 65.467 5.307 1.00 104.24 19 GLY C C 1
ATOM 936 O O . GLY C 1 19 ? 32.090 64.345 5.738 1.00 104.57 19 GLY C O 1
ATOM 937 N N . ARG C 1 20 ? 32.489 66.562 5.664 1.00 106.00 20 ARG C N 1
ATOM 938 C CA . ARG C 1 20 ? 33.587 66.524 6.626 0.01 108.47 20 ARG C CA 1
ATOM 939 C C . ARG C 1 20 ? 33.508 67.673 7.632 1.00 109.46 20 ARG C C 1
ATOM 940 O O . ARG C 1 20 ? 32.616 68.521 7.563 1.00 107.21 20 ARG C O 1
ATOM 948 N N . GLU C 1 21 ? 34.453 67.688 8.567 1.00 112.27 21 GLU C N 1
ATOM 949 C CA . GLU C 1 21 ? 34.544 68.760 9.557 0.01 114.97 21 GLU C CA 1
ATOM 950 C C . GLU C 1 21 ? 35.967 68.901 10.100 1.00 120.04 21 GLU C C 1
ATOM 951 O O . GLU C 1 21 ? 36.174 69.034 11.309 1.00 122.72 21 GLU C O 1
ATOM 957 N N . GLU C 1 22 ? 36.936 68.876 9.183 1.00 122.14 22 GLU C N 1
ATOM 958 C CA . GLU C 1 22 ? 38.367 68.985 9.487 1.00 124.83 22 GLU C CA 1
ATOM 959 C C . GLU C 1 22 ? 38.754 68.848 10.960 1.00 125.68 22 GLU C C 1
ATOM 960 O O . GLU C 1 22 ? 38.299 69.620 11.802 1.00 124.42 22 GLU C O 1
ATOM 966 N N . PRO C 1 23 ? 39.631 67.879 11.267 0.01 127.44 23 PRO C N 1
ATOM 967 C CA . PRO C 1 23 ? 40.227 66.969 10.300 0.01 127.71 23 PRO C CA 1
ATOM 968 C C . PRO C 1 23 ? 39.492 65.632 10.208 0.01 124.00 23 PRO C C 1
ATOM 969 O O . PRO C 1 23 ? 39.855 64.783 9.393 0.01 123.96 23 PRO C O 1
ATOM 973 N N . GLU C 1 24 ? 38.471 65.450 11.040 1.00 120.94 24 GLU C N 1
ATOM 974 C CA . GLU C 1 24 ? 37.695 64.209 11.055 1.00 118.08 24 GLU C CA 1
ATOM 975 C C . GLU C 1 24 ? 36.447 64.277 10.170 1.00 114.20 24 GLU C C 1
ATOM 976 O O . GLU C 1 24 ? 36.312 65.180 9.347 1.00 114.08 24 GLU C O 1
ATOM 982 N N . PRO C 1 25 ? 35.531 63.310 10.333 0.01 112.03 25 PRO C N 1
ATOM 983 C CA . PRO C 1 25 ? 34.311 63.268 9.533 0.01 108.95 25 PRO C CA 1
ATOM 984 C C . PRO C 1 25 ? 33.216 64.168 10.101 0.01 107.22 25 PRO C C 1
ATOM 985 O O . PRO C 1 25 ? 33.182 64.409 11.308 0.01 107.78 25 PRO C O 1
ATOM 989 N N . CYS C 1 26 ? 32.333 64.661 9.237 1.00 106.00 26 CYS C N 1
ATOM 990 C CA . CYS C 1 26 ? 31.238 65.516 9.684 1.00 103.58 26 CYS C CA 1
ATOM 991 C C . CYS C 1 26 ? 30.309 64.746 10.620 1.00 100.48 26 CYS C C 1
ATOM 992 O O . CYS C 1 26 ? 29.871 63.649 10.281 1.00 100.52 26 CYS C O 1
ATOM 995 N N . PRO C 1 27 ? 29.993 65.327 11.793 1.00 98.64 27 PRO C N 1
ATOM 996 C CA . PRO C 1 27 ? 29.122 64.703 12.794 1.00 95.86 27 PRO C CA 1
ATOM 997 C C . PRO C 1 27 ? 27.663 64.571 12.370 1.00 92.87 27 PRO C C 1
ATOM 998 O O . PRO C 1 27 ? 27.100 63.476 12.419 1.00 91.92 27 PRO C O 1
ATOM 1002 N N . LYS C 1 28 ? 27.067 65.692 11.967 1.00 92.25 28 LYS C N 1
ATOM 1003 C CA . LYS C 1 28 ? 25.651 65.773 11.605 1.00 88.36 28 LYS C CA 1
ATOM 1004 C C . LYS C 1 28 ? 25.186 64.796 10.526 1.00 88.13 28 LYS C C 1
ATOM 1005 O O . LYS C 1 28 ? 24.113 64.205 10.650 1.00 84.12 28 LYS C O 1
ATOM 1011 N N . CYS C 1 29 ? 25.994 64.626 9.480 1.00 90.96 29 CYS C N 1
ATOM 1012 C CA . CYS C 1 29 ? 25.642 63.753 8.355 1.00 91.05 29 CYS C CA 1
ATOM 1013 C C . CYS C 1 29 ? 26.549 62.530 8.205 1.00 92.41 29 CYS C C 1
ATOM 1014 O O . CYS C 1 29 ? 26.556 61.881 7.154 1.00 90.61 29 CYS C O 1
ATOM 1017 N N . LEU C 1 30 ? 27.308 62.232 9.259 1.00 94.38 30 LEU C N 1
ATOM 1018 C CA . LEU C 1 30 ? 28.242 61.099 9.297 1.00 96.59 30 LEU C CA 1
ATOM 1019 C C . LEU C 1 30 ? 29.158 60.967 8.077 1.00 97.38 30 LEU C C 1
ATOM 1020 O O . LEU C 1 30 ? 29.602 59.862 7.745 1.00 98.04 30 LEU C O 1
ATOM 1025 N N . GLY C 1 31 ? 29.442 62.088 7.417 1.00 95.80 31 GLY C N 1
ATOM 1026 C CA . GLY C 1 31 ? 30.337 62.092 6.262 1.00 97.33 31 GLY C CA 1
ATOM 1027 C C . GLY C 1 31 ? 29.668 61.977 4.902 1.00 96.67 31 GLY C C 1
ATOM 1028 O O . GLY C 1 31 ? 30.328 62.136 3.873 1.00 96.90 31 GLY C O 1
ATOM 1029 N N . LYS C 1 32 ? 28.362 61.695 4.896 1.00 95.35 32 LYS C N 1
ATOM 1030 C CA . LYS C 1 32 ? 27.590 61.546 3.655 1.00 90.93 32 LYS C CA 1
ATOM 1031 C C . LYS C 1 32 ? 27.203 62.899 3.061 1.00 91.66 32 LYS C C 1
ATOM 1032 O O . LYS C 1 32 ? 26.788 62.985 1.901 1.00 92.35 32 LYS C O 1
ATOM 1038 N N . GLY C 1 33 ? 27.331 63.949 3.868 1.00 89.44 33 GLY C N 1
ATOM 1039 C CA . GLY C 1 33 ? 27.068 65.309 3.416 1.00 87.19 33 GLY C CA 1
ATOM 1040 C C . GLY C 1 33 ? 25.638 65.635 3.046 1.00 86.06 33 GLY C C 1
ATOM 1041 O O . GLY C 1 33 ? 25.380 66.668 2.429 1.00 82.11 33 GLY C O 1
ATOM 1042 N N . VAL C 1 34 ? 24.712 64.741 3.394 1.00 84.81 34 VAL C N 1
ATOM 1043 C CA . VAL C 1 34 ? 23.290 64.955 3.149 1.00 83.09 34 VAL C CA 1
ATOM 1044 C C . VAL C 1 34 ? 22.546 64.390 4.341 1.00 82.04 34 VAL C C 1
ATOM 1045 O O . VAL C 1 34 ? 22.961 63.389 4.900 1.00 83.97 34 VAL C O 1
ATOM 1049 N N . ILE C 1 35 ? 21.459 65.028 4.759 1.00 83.17 35 ILE C N 1
ATOM 1050 C CA . ILE C 1 35 ? 20.633 64.418 5.802 1.00 80.37 35 ILE C CA 1
ATOM 1051 C C . ILE C 1 35 ? 19.283 63.992 5.248 1.00 80.23 35 ILE C C 1
ATOM 1052 O O . ILE C 1 35 ? 18.850 64.476 4.201 1.00 79.79 35 ILE C O 1
ATOM 1057 N N . LEU C 1 36 ? 18.612 63.110 5.982 1.00 59.98 36 LEU C N 1
ATOM 1058 C CA . LEU C 1 36 ? 17.326 62.556 5.583 1.00 55.04 36 LEU C CA 1
ATOM 1059 C C . LEU C 1 36 ? 16.137 63.472 5.824 1.00 55.75 36 LEU C C 1
ATOM 1060 O O . LEU C 1 36 ? 16.108 64.220 6.798 1.00 57.96 36 LEU C O 1
ATOM 1065 N N . THR C 1 37 ? 15.144 63.383 4.930 1.00 56.15 37 THR C N 1
ATOM 1066 C CA . THR C 1 37 ? 13.884 64.105 5.079 1.00 53.31 37 THR C CA 1
ATOM 1067 C C . THR C 1 37 ? 12.868 63.179 5.742 1.00 47.19 37 THR C C 1
ATOM 1068 O O . THR C 1 37 ? 13.136 62.006 5.977 1.00 52.61 37 THR C O 1
ATOM 1072 N N . ALA C 1 38 ? 11.694 63.705 6.056 1.00 53.78 38 ALA C N 1
ATOM 1073 C CA . ALA C 1 38 ? 10.655 62.876 6.612 1.00 49.89 38 ALA C CA 1
ATOM 1074 C C . ALA C 1 38 ? 10.359 61.773 5.609 1.00 46.04 38 ALA C C 1
ATOM 1075 O O . ALA C 1 38 ? 10.242 60.614 5.992 1.00 52.91 38 ALA C O 1
ATOM 1077 N N . GLN C 1 39 ? 10.256 62.107 4.327 1.00 46.09 39 GLN C N 1
ATOM 1078 C CA . GLN C 1 39 ? 10.016 61.090 3.300 1.00 42.11 39 GLN C CA 1
ATOM 1079 C C . GLN C 1 39 ? 11.150 60.093 3.245 1.00 43.16 39 GLN C C 1
ATOM 1080 O O . GLN C 1 39 ? 10.911 58.888 3.241 1.00 44.58 39 GLN C O 1
ATOM 1086 N N . GLY C 1 40 ? 12.383 60.591 3.223 1.00 42.96 40 GLY C N 1
ATOM 1087 C CA . GLY C 1 40 ? 13.549 59.730 3.127 1.00 38.61 40 GLY C CA 1
ATOM 1088 C C . GLY C 1 40 ? 13.685 58.873 4.374 1.00 45.03 40 GLY C C 1
ATOM 1089 O O . GLY C 1 40 ? 13.882 57.663 4.284 1.00 46.13 40 GLY C O 1
ATOM 1090 N N . SER C 1 41 ? 13.618 59.509 5.542 1.00 48.65 41 SER C N 1
ATOM 1091 C CA . SER C 1 41 ? 13.624 58.774 6.810 1.00 45.77 41 SER C CA 1
ATOM 1092 C C . SER C 1 41 ? 12.483 57.736 6.883 1.00 48.85 41 SER C C 1
ATOM 1093 O O . SER C 1 41 ? 12.671 56.604 7.357 1.00 52.33 41 SER C O 1
ATOM 1096 N N . THR C 1 42 ? 11.291 58.114 6.436 1.00 49.01 42 THR C N 1
ATOM 1097 C CA . THR C 1 42 ? 10.186 57.176 6.381 1.00 46.92 42 THR C CA 1
ATOM 1098 C C . THR C 1 42 ? 10.513 55.941 5.548 1.00 48.19 42 THR C C 1
ATOM 1099 O O . THR C 1 42 ? 10.298 54.795 6.000 1.00 48.28 42 THR C O 1
ATOM 1103 N N . LEU C 1 43 ? 11.001 56.148 4.325 1.00 42.00 43 LEU C N 1
ATOM 1104 C CA . LEU C 1 43 ? 11.281 55.004 3.472 1.00 41.63 43 LEU C CA 1
ATOM 1105 C C . LEU C 1 43 ? 12.333 54.091 4.025 1.00 42.96 43 LEU C C 1
ATOM 1106 O O . LEU C 1 43 ? 12.218 52.877 3.873 1.00 44.17 43 LEU C O 1
ATOM 1111 N N . LEU C 1 44 ? 13.427 54.691 4.504 1.00 44.44 44 LEU C N 1
ATOM 1112 C CA . LEU C 1 44 ? 14.553 53.959 5.065 1.00 48.99 44 LEU C CA 1
ATOM 1113 C C . LEU C 1 44 ? 14.143 53.137 6.297 1.00 48.53 44 LEU C C 1
ATOM 1114 O O . LEU C 1 44 ? 14.575 52.016 6.452 1.00 53.77 44 LEU C O 1
ATOM 1119 N N . HIS C 1 45 ? 13.355 53.735 7.198 1.00 53.23 45 HIS C N 1
ATOM 1120 C CA . HIS C 1 45 ? 12.937 53.074 8.465 1.00 50.22 45 HIS C CA 1
ATOM 1121 C C . HIS C 1 45 ? 12.091 51.860 8.052 1.00 50.10 45 HIS C C 1
ATOM 1122 O O . HIS C 1 45 ? 12.259 50.769 8.577 1.00 54.45 45 HIS C O 1
ATOM 1129 N N . PHE C 1 46 ? 11.222 52.033 7.051 1.00 49.28 46 PHE C N 1
ATOM 1130 C CA . PHE C 1 46 ? 10.397 50.918 6.555 1.00 49.25 46 PHE C CA 1
ATOM 1131 C C . PHE C 1 46 ? 11.230 49.778 5.957 1.00 51.94 46 PHE C C 1
ATOM 1132 O O . PHE C 1 46 ? 11.061 48.616 6.318 1.00 49.86 46 PHE C O 1
ATOM 1140 N N . ILE C 1 47 ? 12.088 50.103 4.994 1.00 48.90 47 ILE C N 1
ATOM 1141 C CA . ILE C 1 47 ? 12.927 49.083 4.364 1.00 46.70 47 ILE C CA 1
ATOM 1142 C C . ILE C 1 47 ? 13.698 48.304 5.417 1.00 52.72 47 ILE C C 1
ATOM 1143 O O . ILE C 1 47 ? 13.688 47.060 5.407 1.00 58.27 47 ILE C O 1
ATOM 1148 N N . LYS C 1 48 ? 14.342 49.028 6.338 1.00 51.68 48 LYS C N 1
ATOM 1149 C CA . LYS C 1 48 ? 15.139 48.404 7.420 1.00 56.68 48 LYS C CA 1
ATOM 1150 C C . LYS C 1 48 ? 14.350 47.579 8.414 1.00 59.00 48 LYS C C 1
ATOM 1151 O O . LYS C 1 48 ? 14.910 46.735 9.142 1.00 61.10 48 LYS C O 1
ATOM 1157 N N . LYS C 1 49 ? 13.062 47.870 8.505 1.00 57.05 49 LYS C N 1
ATOM 1158 C CA . LYS C 1 49 ? 12.232 47.193 9.468 1.00 64.55 49 LYS C CA 1
ATOM 1159 C C . LYS C 1 49 ? 11.826 45.890 8.838 1.00 65.75 49 LYS C C 1
ATOM 1160 O O . LYS C 1 49 ? 11.572 44.933 9.535 1.00 66.61 49 LYS C O 1
ATOM 1166 N N . HIS C 1 50 ? 11.810 45.825 7.509 1.00 62.30 50 HIS C N 1
ATOM 1167 C CA . HIS C 1 50 ? 11.303 44.611 6.855 1.00 63.43 50 HIS C CA 1
ATOM 1168 C C . HIS C 1 50 ? 12.262 43.823 5.997 1.00 61.41 50 HIS C C 1
ATOM 1169 O O . HIS C 1 50 ? 11.980 42.689 5.615 1.00 63.44 50 HIS C O 1
ATOM 1176 N N . ILE C 1 51 ? 13.370 44.437 5.637 1.00 59.52 51 ILE C N 1
ATOM 1177 C CA . ILE C 1 51 ? 14.300 43.768 4.768 1.00 63.07 51 ILE C CA 1
ATOM 1178 C C . ILE C 1 51 ? 14.657 42.541 5.584 1.00 71.37 51 ILE C C 1
ATOM 1179 O O . ILE C 1 51 ? 15.201 41.577 5.064 1.00 70.45 51 ILE C O 1
ATOM 1184 N N . HIS C 1 52 ? 14.227 42.591 6.852 1.00 76.24 52 HIS C N 1
ATOM 1185 C CA . HIS C 1 52 ? 14.529 41.620 7.906 1.00 86.80 52 HIS C CA 1
ATOM 1186 C C . HIS C 1 52 ? 16.029 41.394 7.984 1.00 91.79 52 HIS C C 1
ATOM 1187 O O . HIS C 1 52 ? 16.520 40.380 8.483 1.00 100.05 52 HIS C O 1
ATOM 1194 N N . GLU C 1 53 ? 16.717 42.421 7.488 1.00 93.44 53 GLU C N 1
ATOM 1195 C CA . GLU C 1 53 ? 18.165 42.562 7.437 1.00 95.63 53 GLU C CA 1
ATOM 1196 C C . GLU C 1 53 ? 18.954 41.658 6.489 1.00 99.09 53 GLU C C 1
ATOM 1197 O O . GLU C 1 53 ? 19.904 42.104 5.838 1.00 100.77 53 GLU C O 1
ATOM 1204 N N . MET D 1 1 ? 7.133 68.142 -12.388 1.00 75.13 1 MET D N 1
ATOM 1205 C CA . MET D 1 1 ? 5.873 67.804 -13.115 1.00 67.29 1 MET D CA 1
ATOM 1206 C C . MET D 1 1 ? 5.430 66.380 -12.807 1.00 61.19 1 MET D C 1
ATOM 1207 O O . MET D 1 1 ? 6.221 65.541 -12.409 1.00 60.88 1 MET D O 1
ATOM 1212 N N . VAL D 1 2 ? 4.140 66.130 -12.980 1.00 61.18 2 VAL D N 1
ATOM 1213 C CA . VAL D 1 2 ? 3.552 64.827 -12.776 1.00 59.94 2 VAL D CA 1
ATOM 1214 C C . VAL D 1 2 ? 4.311 63.772 -13.633 1.00 59.74 2 VAL D C 1
ATOM 1215 O O . VAL D 1 2 ? 4.778 62.752 -13.104 1.00 55.86 2 VAL D O 1
ATOM 1219 N N . ILE D 1 3 ? 4.448 64.023 -14.943 1.00 54.36 3 ILE D N 1
ATOM 1220 C CA . ILE D 1 3 ? 5.170 63.106 -15.821 1.00 50.19 3 ILE D CA 1
ATOM 1221 C C . ILE D 1 3 ? 6.313 63.762 -16.594 1.00 52.55 3 ILE D C 1
ATOM 1222 O O . ILE D 1 3 ? 6.079 64.536 -17.540 1.00 48.38 3 ILE D O 1
ATOM 1227 N N . ALA D 1 4 ? 7.543 63.450 -16.207 1.00 47.38 4 ALA D N 1
ATOM 1228 C CA . ALA D 1 4 ? 8.705 64.053 -16.855 1.00 49.33 4 ALA D CA 1
ATOM 1229 C C . ALA D 1 4 ? 9.211 63.120 -17.959 1.00 43.80 4 ALA D C 1
ATOM 1230 O O . ALA D 1 4 ? 8.769 61.981 -18.054 1.00 41.28 4 ALA D O 1
ATOM 1232 N N . THR D 1 5 ? 10.091 63.613 -18.822 1.00 44.57 5 THR D N 1
ATOM 1233 C CA . THR D 1 5 ? 10.683 62.756 -19.852 1.00 47.20 5 THR D CA 1
ATOM 1234 C C . THR D 1 5 ? 11.150 61.406 -19.213 1.00 45.47 5 THR D C 1
ATOM 1235 O O . THR D 1 5 ? 10.797 60.333 -19.681 1.00 45.29 5 THR D O 1
ATOM 1239 N N . ASP D 1 6 ? 11.872 61.484 -18.106 1.00 46.35 6 ASP D N 1
ATOM 1240 C CA . ASP D 1 6 ? 12.378 60.296 -17.380 1.00 45.99 6 ASP D CA 1
ATOM 1241 C C . ASP D 1 6 ? 11.361 59.272 -16.884 1.00 44.37 6 ASP D C 1
ATOM 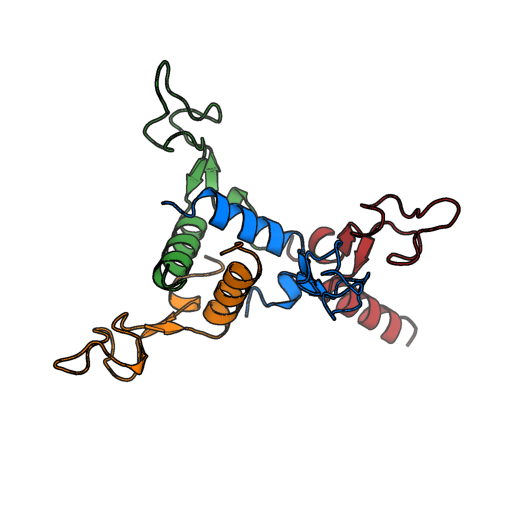1242 O O . ASP D 1 6 ? 11.714 58.150 -16.434 1.00 44.84 6 ASP D O 1
ATOM 1250 N N . ASP D 1 7 ? 10.113 59.678 -16.879 1.00 40.87 7 ASP D N 1
ATOM 1251 C CA . ASP D 1 7 ? 9.031 58.804 -16.487 1.00 42.97 7 ASP D CA 1
ATOM 1252 C C . ASP D 1 7 ? 8.493 58.127 -17.724 1.00 37.32 7 ASP D C 1
ATOM 1253 O O . ASP D 1 7 ? 7.703 57.224 -17.629 1.00 42.58 7 ASP D O 1
ATOM 1258 N N . LEU D 1 8 ? 8.855 58.629 -18.898 1.00 36.75 8 LEU D N 1
ATOM 1259 C CA . LEU D 1 8 ? 8.274 58.136 -20.126 1.00 34.47 8 LEU D CA 1
ATOM 1260 C C . LEU D 1 8 ? 9.234 57.256 -20.899 1.00 35.55 8 LEU D C 1
ATOM 1261 O O . LEU D 1 8 ? 8.814 56.402 -21.674 1.00 35.31 8 LEU D O 1
ATOM 1266 N N . GLU D 1 9 ? 10.529 57.481 -20.718 1.00 38.96 9 GLU D N 1
ATOM 1267 C CA . GLU D 1 9 ? 11.514 56.687 -21.454 1.00 42.99 9 GLU D CA 1
ATOM 1268 C C . GLU D 1 9 ? 12.842 56.641 -20.669 1.00 43.49 9 GLU D C 1
ATOM 1269 O O . GLU D 1 9 ? 13.116 57.507 -19.845 1.00 42.91 9 GLU D O 1
ATOM 1275 N N . THR D 1 10 ? 13.628 55.596 -20.864 1.00 46.78 10 THR D N 1
ATOM 1276 C CA . THR D 1 10 ? 14.886 55.533 -20.165 1.00 46.10 10 THR D CA 1
ATOM 1277 C C . THR D 1 10 ? 15.967 55.193 -21.153 1.00 50.00 10 THR D C 1
ATOM 1278 O O . THR D 1 10 ? 15.716 54.581 -22.205 1.00 51.73 10 THR D O 1
ATOM 1282 N N . THR D 1 11 ? 17.182 55.594 -20.820 1.00 47.43 11 THR D N 1
ATOM 1283 C CA . THR D 1 11 ? 18.293 55.342 -21.675 1.00 50.57 11 THR D CA 1
ATOM 1284 C C . THR D 1 11 ? 18.400 53.847 -21.941 1.00 53.12 11 THR D C 1
ATOM 1285 O O . THR D 1 11 ? 18.294 53.005 -21.017 1.00 51.35 11 THR D O 1
ATOM 1289 N N . CYS D 1 12 ? 18.582 53.523 -23.216 1.00 47.52 12 CYS D N 1
ATOM 1290 C CA . CYS D 1 12 ? 18.701 52.152 -23.641 1.00 50.21 12 CYS D CA 1
ATOM 1291 C C . CYS D 1 12 ? 19.984 51.549 -23.052 1.00 50.02 12 CYS D C 1
ATOM 1292 O O . CYS D 1 12 ? 21.059 52.121 -23.214 1.00 48.28 12 CYS D O 1
ATOM 1295 N N . PRO D 1 13 ? 19.869 50.364 -22.423 1.00 47.36 13 PRO D N 1
ATOM 1296 C CA . PRO D 1 13 ? 20.966 49.686 -21.755 1.00 48.44 13 PRO D CA 1
ATOM 1297 C C . PRO D 1 13 ? 21.945 49.107 -22.769 1.00 49.75 13 PRO D C 1
ATOM 1298 O O . PRO D 1 13 ? 23.127 48.935 -22.453 1.00 54.67 13 PRO D O 1
ATOM 1302 N N . ASN D 1 14 ? 21.465 48.801 -23.971 1.00 50.04 14 ASN D N 1
ATOM 1303 C CA . ASN D 1 14 ? 22.349 48.238 -25.008 1.00 49.90 14 ASN D CA 1
ATOM 1304 C C . ASN D 1 14 ? 23.371 49.200 -25.606 1.00 52.66 14 ASN D C 1
ATOM 1305 O O . ASN D 1 14 ? 24.528 48.834 -25.892 1.00 53.65 14 ASN D O 1
ATOM 1310 N N . CYS D 1 15 ? 22.936 50.426 -25.868 1.00 52.91 15 CYS D N 1
ATOM 1311 C CA . CYS D 1 15 ? 23.811 51.387 -26.541 1.00 48.01 15 CYS D CA 1
ATOM 1312 C C . CYS D 1 15 ? 24.098 52.515 -25.575 1.00 52.90 15 CYS D C 1
ATOM 1313 O O . CYS D 1 15 ? 24.766 53.480 -25.924 1.00 55.50 15 CYS D O 1
ATOM 1316 N N . ASN D 1 16 ? 23.586 52.393 -24.349 1.00 54.23 16 ASN D N 1
ATOM 1317 C CA . ASN D 1 16 ? 23.774 53.437 -23.365 1.00 54.22 16 ASN D CA 1
ATOM 1318 C C . ASN D 1 16 ? 23.394 54.815 -23.917 1.00 55.47 16 ASN D C 1
ATOM 1319 O O . ASN D 1 16 ? 23.927 55.839 -23.502 1.00 58.88 16 ASN D O 1
ATOM 1327 N N . GLY D 1 17 ? 22.462 54.833 -24.860 1.00 55.97 17 GLY D N 1
ATOM 1328 C CA . GLY D 1 17 ? 21.902 56.088 -25.335 1.00 53.83 17 GLY D CA 1
ATOM 1329 C C . GLY D 1 17 ? 22.380 56.571 -26.676 1.00 50.35 17 GLY D C 1
ATOM 1330 O O . GLY D 1 17 ? 21.859 57.555 -27.190 1.00 58.29 17 GLY D O 1
ATOM 1331 N N . SER D 1 18 ? 23.329 55.850 -27.270 1.00 55.37 18 SER D N 1
ATOM 1332 C CA . SER D 1 18 ? 23.956 56.250 -28.530 1.00 56.42 18 SER D CA 1
ATOM 1333 C C . SER D 1 18 ? 23.093 55.940 -29.750 1.00 57.95 18 SER D C 1
ATOM 1334 O O . SER D 1 18 ? 23.285 56.527 -30.814 1.00 54.79 18 SER D O 1
ATOM 1337 N N . GLY D 1 19 ? 22.160 55.007 -29.601 1.00 53.85 19 GLY D N 1
ATOM 1338 C CA . GLY D 1 19 ? 21.301 54.606 -30.707 1.00 58.38 19 GLY D CA 1
ATOM 1339 C C . GLY D 1 19 ? 22.028 53.738 -31.716 1.00 57.55 19 GLY D C 1
ATOM 1340 O O . GLY D 1 19 ? 21.467 53.351 -32.734 1.00 57.92 19 GLY D O 1
ATOM 1341 N N . ARG D 1 20 ? 23.252 53.362 -31.368 1.00 54.56 20 ARG D N 1
ATOM 1342 C CA . ARG D 1 20 ? 24.148 52.636 -32.244 1.00 54.64 20 ARG D CA 1
ATOM 1343 C C . ARG D 1 20 ? 24.682 51.356 -31.648 1.00 54.97 20 ARG D C 1
ATOM 1344 O O . ARG D 1 20 ? 25.041 51.312 -30.503 1.00 52.31 20 ARG D O 1
ATOM 1352 N N . GLU D 1 21 ? 24.755 50.327 -32.476 1.00 60.15 21 GLU D N 1
ATOM 1353 C CA . GLU D 1 21 ? 25.477 49.109 -32.165 1.00 62.16 21 GLU D CA 1
ATOM 1354 C C . GLU D 1 21 ? 26.295 48.931 -33.452 1.00 64.11 21 GLU D C 1
ATOM 1355 O O . GLU D 1 21 ? 25.878 48.224 -34.378 1.00 64.77 21 GLU D O 1
ATOM 1361 N N . GLU D 1 22 ? 27.423 49.636 -33.526 1.00 64.14 22 GLU D N 1
ATOM 1362 C CA . GLU D 1 22 ? 28.224 49.704 -34.756 1.00 67.83 22 GLU D CA 1
ATOM 1363 C C . GLU D 1 22 ? 28.505 48.360 -35.412 1.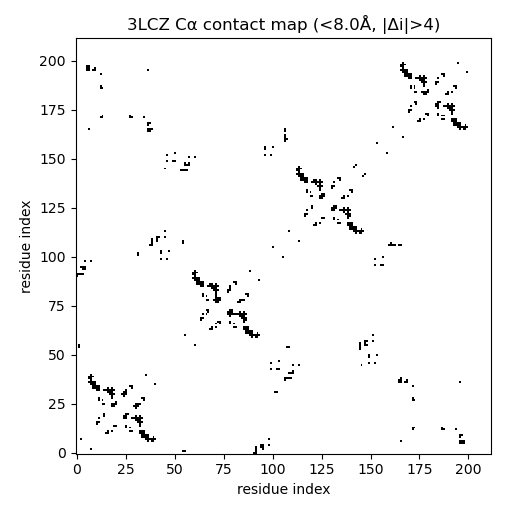00 68.50 22 GLU D C 1
ATOM 1364 O O . GLU D 1 22 ? 28.847 47.396 -34.736 1.00 68.50 22 GLU D O 1
ATOM 1370 N N . PRO D 1 23 ? 28.399 48.297 -36.749 1.00 67.73 23 PRO D N 1
ATOM 1371 C CA . PRO D 1 23 ? 28.116 49.384 -37.696 1.00 67.92 23 PRO D CA 1
ATOM 1372 C C . PRO D 1 23 ? 26.636 49.655 -37.974 1.00 65.79 23 PRO D C 1
ATOM 1373 O O . PRO D 1 23 ? 26.324 50.341 -38.932 1.00 62.26 23 PRO D O 1
ATOM 1377 N N . GLU D 1 24 ? 25.733 49.162 -37.131 1.00 60.40 24 GLU D N 1
ATOM 1378 C CA . GLU D 1 24 ? 24.316 49.297 -37.428 1.00 60.40 24 GLU D CA 1
ATOM 1379 C C . GLU D 1 24 ? 23.582 50.080 -36.337 1.00 57.40 24 GLU D C 1
ATOM 1380 O O . GLU D 1 24 ? 24.122 50.286 -35.258 1.00 52.40 24 GLU D O 1
ATOM 1386 N N . PRO D 1 25 ? 22.343 50.535 -36.609 1.00 60.84 25 PRO D N 1
ATOM 1387 C CA . PRO D 1 25 ? 21.700 51.192 -35.475 1.00 57.91 25 PRO D CA 1
ATOM 1388 C C . PRO D 1 25 ? 21.525 50.168 -34.367 1.00 58.47 25 PRO D C 1
ATOM 1389 O O . PRO D 1 25 ? 21.629 48.956 -34.600 1.00 60.21 25 PRO D O 1
ATOM 1393 N N . CYS D 1 26 ? 21.314 50.645 -33.151 1.00 57.89 26 CYS D N 1
ATOM 1394 C CA . CYS D 1 26 ? 21.087 49.752 -32.054 1.00 55.73 26 CYS D CA 1
ATOM 1395 C C . CYS D 1 26 ? 19.712 49.117 -32.232 1.00 60.60 26 CYS D C 1
ATOM 1396 O O . CYS D 1 26 ? 18.738 49.815 -32.485 1.00 61.99 26 CYS D O 1
ATOM 1399 N N . PRO D 1 27 ? 19.644 47.781 -32.162 1.00 65.46 27 PRO D N 1
ATOM 1400 C CA . PRO D 1 27 ? 18.397 47.027 -32.318 1.00 71.01 27 PRO D CA 1
ATOM 1401 C C . PRO D 1 27 ? 17.410 47.118 -31.147 1.00 71.24 27 PRO D C 1
ATOM 1402 O O . PRO D 1 27 ? 16.208 46.990 -31.357 1.00 76.41 27 PRO D O 1
ATOM 1406 N N . LYS D 1 28 ? 17.906 47.331 -29.932 1.00 69.18 28 LYS D N 1
ATOM 1407 C CA . LYS D 1 28 ? 17.043 47.351 -28.746 1.00 70.83 28 LYS D CA 1
ATOM 1408 C C . LYS D 1 28 ? 16.200 48.614 -28.583 1.00 68.33 28 LYS D C 1
ATOM 1409 O O . LYS D 1 28 ? 15.076 48.555 -28.076 1.00 74.76 28 LYS D O 1
ATOM 1415 N N . CYS D 1 29 ? 16.734 49.760 -28.990 1.00 65.97 29 CYS D N 1
ATOM 1416 C CA . CYS D 1 29 ? 15.967 51.013 -28.913 1.00 63.93 29 CYS D CA 1
ATOM 1417 C C . CYS D 1 29 ? 15.724 51.505 -30.320 1.00 65.79 29 CYS D C 1
ATOM 1418 O O . CYS D 1 29 ? 15.419 52.683 -30.525 1.00 65.40 29 CYS D O 1
ATOM 1421 N N . LEU D 1 30 ? 15.924 50.616 -31.289 1.00 69.66 30 LEU D N 1
ATOM 1422 C CA . LEU D 1 30 ? 15.725 50.955 -32.703 1.00 72.36 30 LEU D CA 1
ATOM 1423 C C . LEU D 1 30 ? 16.187 52.375 -33.000 1.00 70.34 30 LEU D C 1
ATOM 1424 O O . LEU D 1 30 ? 15.391 53.211 -33.452 1.00 74.85 30 LEU D O 1
ATOM 1429 N N . GLY D 1 31 ? 17.452 52.652 -32.692 1.00 67.17 31 GLY D N 1
ATOM 1430 C CA . GLY D 1 31 ? 18.100 53.919 -33.052 1.00 66.74 31 GLY D CA 1
ATOM 1431 C C . GLY D 1 31 ? 17.844 55.167 -32.227 1.00 62.67 31 GLY D C 1
ATOM 1432 O O . GLY D 1 31 ? 18.546 56.162 -32.389 1.00 61.70 31 GLY D O 1
ATOM 1433 N N . LYS D 1 32 ? 16.888 55.118 -31.305 1.00 64.92 32 LYS D N 1
ATOM 1434 C CA . LYS D 1 32 ? 16.531 56.313 -30.523 1.00 61.65 32 LYS D CA 1
ATOM 1435 C C . LYS D 1 32 ? 17.382 56.601 -29.297 1.00 60.38 32 LYS D C 1
ATOM 1436 O O . LYS D 1 32 ? 17.432 57.737 -28.814 1.00 61.13 32 LYS D O 1
ATOM 1442 N N . GLY D 1 33 ? 18.028 55.570 -28.769 1.00 58.17 33 GLY D N 1
ATOM 1443 C CA . GLY D 1 33 ? 18.867 55.752 -27.600 1.00 53.98 33 GLY D CA 1
ATOM 1444 C C . GLY D 1 33 ? 18.101 55.579 -26.306 1.00 49.09 33 GLY D C 1
ATOM 1445 O O . GLY D 1 33 ? 18.681 55.572 -25.244 1.00 50.23 33 GLY D O 1
ATOM 1446 N N . VAL D 1 34 ? 16.787 55.459 -26.391 1.00 55.47 34 VAL D N 1
ATOM 1447 C CA . VAL D 1 34 ? 15.970 55.301 -25.198 1.00 49.18 34 VAL D CA 1
ATOM 1448 C C . VAL D 1 34 ? 14.946 54.215 -25.457 1.00 50.69 34 VAL D C 1
ATOM 1449 O O . VAL D 1 34 ? 14.674 53.883 -26.619 1.00 51.92 34 VAL D O 1
ATOM 1453 N N . ILE D 1 35 ? 14.419 53.621 -24.382 1.00 43.69 35 ILE D N 1
ATOM 1454 C CA . ILE D 1 35 ? 13.333 52.691 -24.531 1.00 48.14 35 ILE D CA 1
ATOM 1455 C C . ILE D 1 35 ? 12.154 53.229 -23.686 1.00 51.87 35 ILE D C 1
ATOM 1456 O O . ILE D 1 35 ? 12.363 53.987 -22.746 1.00 47.72 35 ILE D O 1
ATOM 1461 N N . LEU D 1 36 ? 10.927 52.859 -24.029 1.00 39.24 36 LEU D N 1
ATOM 1462 C CA . LEU D 1 36 ? 9.761 53.386 -23.330 1.00 42.05 36 LEU D CA 1
ATOM 1463 C C . LEU D 1 36 ? 9.553 52.701 -22.005 1.00 43.04 36 LEU D C 1
ATOM 1464 O O . LEU D 1 36 ? 9.808 51.511 -21.875 1.00 38.49 36 LEU D O 1
ATOM 1469 N N . THR D 1 37 ? 9.065 53.451 -21.025 1.00 41.97 37 THR D N 1
ATOM 1470 C CA . THR D 1 37 ? 8.689 52.850 -19.756 1.00 39.38 37 THR D CA 1
ATOM 1471 C C . THR D 1 37 ? 7.232 52.447 -20.011 1.00 39.95 37 THR D C 1
ATOM 1472 O O . THR D 1 37 ? 6.663 52.817 -21.044 1.00 35.36 37 THR D O 1
ATOM 1476 N N . ALA D 1 38 ? 6.658 51.650 -19.122 1.00 35.92 38 ALA D N 1
ATOM 1477 C CA . ALA D 1 38 ? 5.226 51.294 -19.200 1.00 40.97 38 ALA D CA 1
ATOM 1478 C C . ALA D 1 38 ? 4.309 52.548 -19.317 1.00 39.53 38 ALA D C 1
ATOM 1479 O O . ALA D 1 38 ? 3.279 52.537 -19.997 1.00 37.85 38 ALA D O 1
ATOM 1481 N N . GLN D 1 39 ? 4.680 53.617 -18.634 1.00 37.91 39 GLN D N 1
ATOM 1482 C CA . GLN D 1 39 ? 3.885 54.848 -18.631 1.00 38.92 39 GLN D CA 1
ATOM 1483 C C . GLN D 1 39 ? 3.996 55.519 -20.010 1.00 34.83 39 GLN D C 1
ATOM 1484 O O . GLN D 1 39 ? 3.011 56.015 -20.559 1.00 34.81 39 GLN D O 1
ATOM 1490 N N . GLY D 1 40 ? 5.183 55.512 -20.588 1.00 34.59 40 GLY D N 1
ATOM 1491 C CA . GLY D 1 40 ? 5.332 56.055 -21.907 1.00 34.57 40 GLY D CA 1
ATOM 1492 C C . GLY D 1 40 ? 4.609 55.232 -22.972 1.00 37.51 40 GLY D C 1
ATOM 1493 O O . GLY D 1 40 ? 4.023 55.788 -23.889 1.00 39.33 40 GLY D O 1
ATOM 1494 N N . SER D 1 41 ? 4.681 53.910 -22.908 1.00 35.99 41 SER D N 1
ATOM 1495 C CA . SER D 1 41 ? 3.984 53.143 -23.937 1.00 41.53 41 SER D CA 1
ATOM 1496 C C . SER D 1 41 ? 2.447 53.287 -23.819 1.00 40.65 41 SER D C 1
ATOM 1497 O O . SER D 1 41 ? 1.753 53.306 -24.831 1.00 39.79 41 SER D O 1
ATOM 1500 N N . THR D 1 42 ? 1.948 53.388 -22.582 1.00 36.98 42 THR D N 1
ATOM 1501 C CA . THR D 1 42 ? 0.527 53.606 -22.272 1.00 37.66 42 THR D CA 1
ATOM 1502 C C . THR D 1 42 ? 0.031 54.889 -22.940 1.00 38.11 42 THR D C 1
ATOM 1503 O O . THR D 1 42 ? -0.941 54.873 -23.704 1.00 38.21 42 THR D O 1
ATOM 1507 N N . LEU D 1 43 ? 0.768 55.975 -22.725 1.00 32.03 43 LEU D N 1
ATOM 1508 C CA . LEU D 1 43 ? 0.459 57.250 -23.347 1.00 35.77 43 LEU D CA 1
ATOM 1509 C C . LEU D 1 43 ? 0.582 57.253 -24.860 1.00 38.86 43 LEU D C 1
ATOM 1510 O O . LEU D 1 43 ? -0.293 57.777 -25.539 1.00 40.98 43 LEU D O 1
ATOM 1515 N N . LEU D 1 44 ? 1.674 56.684 -25.395 1.00 39.58 44 LEU D N 1
ATOM 1516 C CA . LEU D 1 44 ? 1.856 56.595 -26.826 1.00 39.63 44 LEU D CA 1
ATOM 1517 C C . LEU D 1 44 ? 0.733 55.756 -27.476 1.00 43.16 44 LEU D C 1
ATOM 1518 O O . LEU D 1 44 ? 0.106 56.201 -28.427 1.00 42.47 44 LEU D O 1
ATOM 1523 N N . HIS D 1 45 ? 0.476 54.565 -26.939 1.00 35.65 45 HIS D N 1
ATOM 1524 C CA . HIS D 1 45 ? -0.555 53.679 -27.444 1.00 41.76 45 HIS D CA 1
ATOM 1525 C C . HIS D 1 45 ? -1.910 54.375 -27.466 1.00 37.12 45 HIS D C 1
ATOM 1526 O O . HIS D 1 45 ? -2.664 54.261 -28.422 1.00 42.76 45 HIS D O 1
ATOM 1533 N N . PHE D 1 46 ? -2.230 55.079 -26.391 1.00 33.10 46 PHE D N 1
ATOM 1534 C CA . PHE D 1 46 ? -3.501 55.787 -26.281 1.00 36.55 46 PHE D CA 1
ATOM 1535 C C . PHE D 1 46 ? -3.649 56.836 -27.374 1.00 37.28 46 PHE D C 1
ATOM 1536 O O . PHE D 1 46 ? -4.696 56.963 -28.020 1.00 40.99 46 PHE D O 1
ATOM 1544 N N . ILE D 1 47 ? -2.600 57.608 -27.582 1.00 36.61 47 ILE D N 1
ATOM 1545 C CA . ILE D 1 47 ? -2.659 58.645 -28.604 1.00 40.74 47 ILE D CA 1
ATOM 1546 C C . ILE D 1 47 ? -2.808 58.039 -29.987 1.00 42.63 47 ILE D C 1
ATOM 1547 O O . ILE D 1 47 ? -3.601 58.512 -30.802 1.00 51.05 47 ILE D O 1
ATOM 1552 N N . LYS D 1 48 ? -2.020 57.023 -30.286 1.00 45.64 48 LYS D N 1
ATOM 1553 C CA . LYS D 1 48 ? -2.093 56.420 -31.616 1.00 50.38 48 LYS D CA 1
ATOM 1554 C C . LYS D 1 48 ? -3.437 55.736 -31.797 1.00 49.32 48 LYS D C 1
ATOM 1555 O O . LYS D 1 48 ? -3.976 55.689 -32.884 1.00 55.60 48 LYS D O 1
ATOM 1561 N N . LYS D 1 49 ? -3.998 55.239 -30.711 1.00 49.08 49 LYS D N 1
ATOM 1562 C CA . LYS D 1 49 ? -5.280 54.560 -30.784 1.00 50.22 49 LYS D CA 1
ATOM 1563 C C . LYS D 1 49 ? -6.437 55.500 -31.148 1.00 53.47 49 LYS D C 1
ATOM 1564 O O . LYS D 1 49 ? -7.395 55.104 -31.809 1.00 53.44 49 LYS D O 1
ATOM 1570 N N . HIS D 1 50 ? -6.334 56.765 -30.769 1.00 50.69 50 HIS D N 1
ATOM 1571 C CA . HIS D 1 50 ? -7.463 57.669 -30.952 1.00 49.16 50 HIS D CA 1
ATOM 1572 C C . HIS D 1 50 ? -7.172 58.889 -31.778 1.00 50.31 50 HIS D C 1
ATOM 1573 O O . HIS D 1 50 ? -8.078 59.680 -32.030 1.00 49.34 50 HIS D O 1
ATOM 1580 N N . ILE D 1 51 ? -5.937 59.061 -32.226 1.00 48.32 51 ILE D N 1
ATOM 1581 C CA . ILE D 1 51 ? -5.642 60.324 -32.887 1.00 51.74 51 ILE D CA 1
ATOM 1582 C C . ILE D 1 51 ? -6.394 60.611 -34.178 1.00 58.70 51 ILE D C 1
ATOM 1583 O O . ILE D 1 51 ? -6.711 61.770 -34.485 1.00 57.25 51 ILE D O 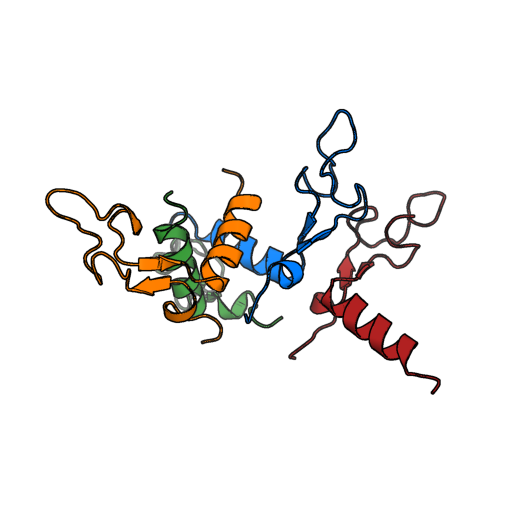1
ATOM 1588 N N . HIS D 1 52 ? -6.754 59.558 -34.902 1.00 63.78 52 HIS D N 1
ATOM 1589 C CA . HIS D 1 52 ? -7.447 59.775 -36.159 1.00 72.78 52 HIS D CA 1
ATOM 1590 C C . HIS D 1 52 ? -8.938 59.498 -36.170 1.00 77.18 52 HIS D C 1
ATOM 1591 O O . HIS D 1 52 ? -9.549 59.513 -37.228 1.00 80.59 52 HIS D O 1
ATOM 1598 N N . GLU D 1 53 ? -9.544 59.270 -35.006 1.00 77.08 53 GLU D N 1
ATOM 1599 C CA . GLU D 1 53 ? -10.989 59.062 -34.991 1.00 83.06 53 GLU D CA 1
ATOM 1600 C C . GLU D 1 53 ? -11.650 60.260 -35.675 1.00 89.71 53 GLU D C 1
ATOM 1601 O O . GLU D 1 53 ? -12.339 60.134 -36.697 1.00 96.46 53 GLU D O 1
#

Sequence (212 aa):
MVIATDDLETTCPNCNGSGREEPEPCPKCLGKGVILTAQGSTLLHFIKKHIHEMVIATDDLETTCPNCNGSGREEPEPCPKCLGKGVILTAQGSTLLHFIKKHIHEMVIATDDLETTCPNCNGSGREEPEPCPKCLGKGVILTAQGSTLLHFIKKHIHEMVIATDDLETTCPNCNGSGREEPEPCPKCLGKGVILTAQGSTLLHFIKKHIHE

Radius of gyration: 20.67 Å; Cα contacts (8 Å, |Δi|>4): 375; chains: 4; bounding box: 51×42×62 Å

Solvent-accessible surface area: 12416 Å² total; per-residue (Å²): 121,82,3,35,59,87,56,0,8,16,73,0,34,39,18,122,37,77,0,102,95,124,112,101,68,0,68,72,7,115,29,66,1,24,16,44,4,33,10,0,32,17,6,12,115,8,5,82,89,0,38,173,86,115,59,1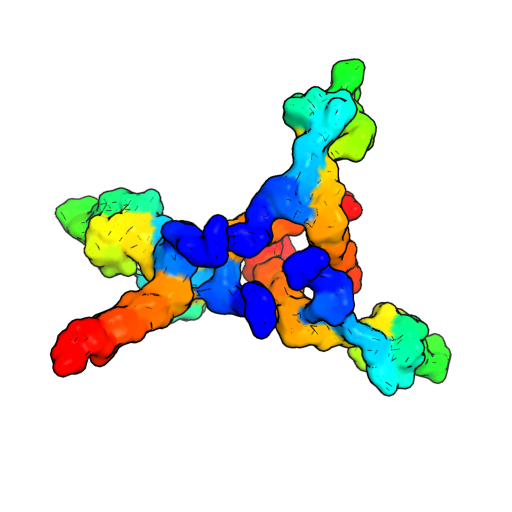,32,65,127,58,0,14,57,80,0,106,81,19,108,40,69,0,97,96,126,104,106,63,1,73,121,5,117,22,63,1,25,64,56,32,70,13,0,55,19,8,14,113,5,4,88,63,14,11,114,147,45,73,0,30,71,96,60,0,13,68,98,0,106,70,27,113,48,84,3,150,90,130,131,123,88,2,74,131,5,126,33,66,1,23,70,46,32,71,13,0,49,20,9,7,128,4,5,40,72,13,6,114,156,182,133,62,18,95,49,27,51,53,16,79,0,22,32,13,123,36,73,4,100,84,124,117,107,66,1,61,67,9,148,36,173,1,41,20,80,3,36,61,6,47,80,68,92,118,108,89,142,133,73,112,164,185

Organism: Bacillus licheniformis (strain ATCC 14580 / DSM 13 / JCM 2505 / CCUG 7422 / NBRC 12200 / NCIMB 9375 / NCTC 10341 / NRRL NRS-1264 / Gibson 46) (NCBI:txid279010)

Secondary structure (DSSP, 8-state):
--S-HHHHEEE-TTTTTS-EETTEE-TTTTTSSEEE-HHHHHHHHHHHHHTT-/--S-HHHHEEE-TTTTTS-EETTEE-TTTTTSSEEE-HHHHHHHHHHHHHS--/--S-GGGTEEE-SSSSSS-EETTEE-STTTTSSEEE-HHHHHHHHHHHHHS--/--S-HHHHEEE-TTTTTSSEETTEE-TTTTTSSEEE-HHHHHHHHHHHHHTT-

InterPro domains:
  IPR031538 Tryptophan RNA-binding attenuator protein inhibitory protein [PF15777] (1-52)
  IPR036410 Heat shock protein DnaJ, cysteine-rich domain superfamily [SSF57938] (8-35)

Foldseek 3Di:
DVQDPCNFWAFDPVVRQQLDDPPARPPRCNSRRIGTDPVNCVVVVVCVVPVVD/DVDDVVNFKAFDPPVRQQCDDPPGRNPQVSRRRIGTDVVNVVVVVVCVVPVPD/DVDDPCNFKPFDPQPGPCQQDPPGGDDPPRSRRIGGDPNNVVVVVVCVVPVVD/DVDDPCNFKAFD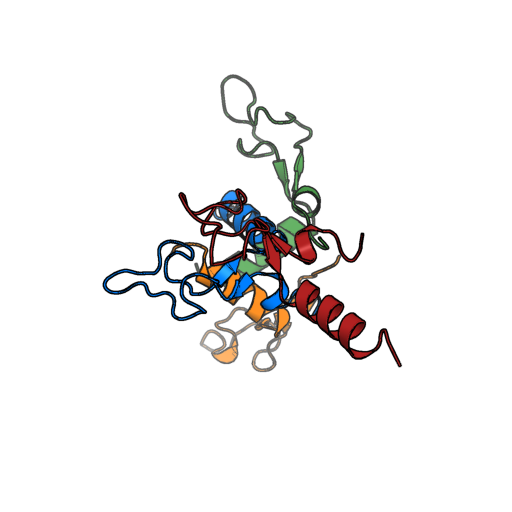PQVSQQQPDPPGGDPPCNSGRIGTDPVNVVVVVVCVVPVPD

B-factor: mean 61.99, std 20.58, range [31.74, 133.63]

CATH classification: 6.20.20.10

Nearest PDB structures (foldseek):
  3lcz-assembly1_A  TM=9.617E-01  e=6.684E-09  Bacillus licheniformis DSM 13 = ATCC 14580
  3lcz-assembly1_B  TM=9.733E-01  e=7.678E-09  Bacillus licheniformis DSM 13 = ATCC 14580
  3lcz-assembly1_C  TM=9.761E-01  e=6.236E-09  Bacillus licheniformis DSM 13 = ATCC 14580
  3ld0-assembly4_b  TM=9.563E-01  e=6.236E-09  Bacillus licheniformis DSM 13 = ATCC 14580
  2bx9-assembly1_L  TM=9.428E-01  e=2.826E-07  Bacillus subtilis